Protein AF-A0A3P5XE99-F1 (afdb_monomer)

pLDDT: mean 80.61, std 11.98, range [47.31, 96.56]

Nearest PDB structures (foldseek):
  9b8p-assembly1_H  TM=4.536E-01  e=1.527E-01  Rattus norvegicus
  3vr6-assembly1_G  TM=4.699E-01  e=1.019E+00  Enterococcus hirae
  6ewy-assembly1_A  TM=4.267E-01  e=2.279E+00  Mycobacterium tuberculosis H37Rv
  8i7o-assembly1_C7  TM=3.895E-01  e=1.810E+00  Mus musculus
  8wjo-assembly1_A  TM=4.768E-01  e=5.400E+00  Saccharomyces cerevisiae S288C

Foldseek 3Di:
DDDDPVVVVVVVVVVVVVVVVVVVVVVVVVVVVVVVVVVVVVVVVVVVVVVVVVVVVVVVVVVVVVVVVVVVVVVVVVVVVVVVVVVVVVVVCVVVVVLVVLVVVLVVLLVVLVVLLVVLVVVLVVLVVVLVVVVVVVVVVVVCCCVVCVVVLVVQQWDWDADPPPRDTDTDGHPRNCVVVVVVVVVVVVSVVVSVVSVLSSVLSNLSSVLSVVLSVLSVVVSVCVVVVNDDPVNVVVSVCVSPPDDDRCSVVPPDPPPVCVVVVVVVVVVVPDDD

Secondary structure (DSSP, 8-state):
----HHHHHHHHHHHHHHHHHHHHHHHHHHHHHHHHHHHHHHHHHHHHHHHHHHHHHHHHHHHHHHHHHHHHHHHHHHHHHHHHHHHHHHHHHHHHHHHHHHHHHHHHHHHHHHHHHHHHHHHHHHHHHHHHHHHHHHHHHHHHHHHHHHHHHHHHHEEEEE-TTT--EEEEEPTHHHHHHHHHHHHHHHHHHHHHHHHHHHHHHHHHHHHHHHHHHHHHHHHHHHHTT---HHHHHHHHHHHTSPP--GGGT-S-HHHHHHHHHHHHHHHS----

Radius of gyration: 66.85 Å; Cα contacts (8 Å, |Δi|>4): 100; chains: 1; bounding box: 166×36×201 Å

Mean predicted aligned error: 17.79 Å

InterPro domains:
  IPR046159 Domain of unknown function DUF6161 [PF19658] (78-255)

Sequence (276 aa):
MVLSRRQMLKALQLRSVVQKVEVEAEKLGALVEELQTRGSQLAEDVTKFDAHMDRTDSRINARVAAFKRTSARLIDDEQTAFVDMRQAWEARWAETHNTFTHHLQYRAPALLWNTKGQEHRKASRRAFIAFLAVLVLTVVAAALVVFCFGDFVAESFSTIRCDPDTGICETAFSFKGPVTVGGLLLVASMLIWAMRFFSKIYLSERHLALGCEERKAFTEAYLALVMDNSVSREQEAIVLATLFRPSQDGVIRDEDPSMDISAAAILAKAMAGPRS

Structure (mmCIF, N/CA/C/O backbone):
data_AF-A0A3P5XE99-F1
#
_entry.id   AF-A0A3P5XE99-F1
#
loop_
_atom_site.group_PDB
_atom_site.id
_atom_site.type_symbol
_atom_site.label_atom_id
_atom_site.label_alt_id
_atom_site.label_comp_id
_atom_site.label_asym_id
_atom_site.label_entity_id
_atom_site.label_seq_id
_atom_site.pdbx_PDB_ins_code
_atom_site.Cartn_x
_atom_site.Cartn_y
_atom_site.Cartn_z
_atom_site.occupancy
_atom_site.B_iso_or_equiv
_atom_site.auth_seq_id
_atom_site.auth_comp_id
_atom_site.auth_asym_id
_atom_site.auth_atom_id
_atom_site.pdbx_PDB_model_num
ATOM 1 N N . MET A 1 1 ? -99.824 -3.820 124.436 1.00 47.56 1 MET A N 1
ATOM 2 C CA . MET A 1 1 ? -98.577 -3.080 124.133 1.00 47.56 1 MET A CA 1
ATOM 3 C C . MET A 1 1 ? -98.878 -2.058 123.047 1.00 47.56 1 MET A C 1
ATOM 5 O O . MET A 1 1 ? -99.000 -2.431 121.890 1.00 47.56 1 MET A O 1
ATOM 9 N N . VAL A 1 2 ? -99.110 -0.797 123.424 1.00 47.66 2 VAL A N 1
ATOM 10 C CA . VAL A 1 2 ? -99.489 0.285 122.498 1.00 47.66 2 VAL A CA 1
ATOM 11 C C . VAL A 1 2 ? -98.244 1.129 122.225 1.00 47.66 2 VAL A C 1
ATOM 13 O O . VAL A 1 2 ? -97.766 1.833 123.110 1.00 47.66 2 VAL A O 1
ATOM 16 N N . LEU A 1 3 ? -97.680 1.018 121.022 1.00 51.53 3 LEU A N 1
ATOM 17 C CA . LEU A 1 3 ? -96.555 1.846 120.578 1.00 51.53 3 LEU A CA 1
ATOM 18 C C . LEU A 1 3 ? -97.047 3.271 120.256 1.00 51.53 3 LEU A C 1
ATOM 20 O O . LEU A 1 3 ? -98.032 3.463 119.547 1.00 51.53 3 LEU A O 1
ATOM 24 N N . SER A 1 4 ? -96.361 4.282 120.798 1.00 64.94 4 SER A N 1
ATOM 25 C CA . SER A 1 4 ? -96.698 5.709 120.669 1.00 64.94 4 SER A CA 1
ATOM 26 C C . SER A 1 4 ? -96.528 6.231 119.232 1.00 64.94 4 SER A C 1
ATOM 28 O O . SER A 1 4 ? -95.506 5.995 118.589 1.00 64.94 4 SER A O 1
ATOM 30 N N . ARG A 1 5 ? -97.495 7.027 118.749 1.00 63.22 5 ARG A N 1
ATOM 31 C CA . ARG A 1 5 ? -97.570 7.627 117.394 1.00 63.22 5 ARG A CA 1
ATOM 32 C C . ARG A 1 5 ? -96.291 8.371 116.958 1.00 63.22 5 ARG A C 1
ATOM 34 O O . ARG A 1 5 ? -95.966 8.404 115.774 1.00 63.22 5 ARG A O 1
ATOM 41 N N . ARG A 1 6 ? -95.524 8.924 117.912 1.00 65.12 6 ARG A N 1
ATOM 42 C CA . ARG A 1 6 ? -94.215 9.568 117.661 1.00 65.12 6 ARG A CA 1
ATOM 43 C C . ARG A 1 6 ? -93.116 8.575 117.269 1.00 65.12 6 ARG A C 1
ATOM 45 O O . ARG A 1 6 ? -92.240 8.931 116.485 1.00 65.12 6 ARG A O 1
ATOM 52 N N . GLN A 1 7 ? -93.155 7.350 117.789 1.00 69.25 7 GLN A N 1
ATOM 53 C CA . GLN A 1 7 ? -92.199 6.307 117.413 1.00 69.25 7 GLN A CA 1
ATOM 54 C C . GLN A 1 7 ? -92.488 5.754 116.015 1.00 69.25 7 GLN A C 1
ATOM 56 O O . GLN A 1 7 ? -91.552 5.498 115.265 1.00 69.25 7 GLN A O 1
ATOM 61 N N . MET A 1 8 ? -93.764 5.691 115.617 1.00 66.31 8 MET A N 1
ATOM 62 C CA . MET A 1 8 ? -94.162 5.314 114.256 1.00 66.31 8 MET A CA 1
ATOM 63 C C . MET A 1 8 ? -93.658 6.311 113.199 1.00 66.31 8 MET A C 1
ATOM 65 O O . MET A 1 8 ? -93.096 5.891 112.194 1.00 66.31 8 MET A O 1
ATOM 69 N N . LEU A 1 9 ? -93.790 7.624 113.436 1.00 71.75 9 LEU A N 1
ATOM 70 C CA . LEU A 1 9 ? -93.312 8.661 112.504 1.00 71.75 9 LEU A CA 1
ATOM 71 C C . LEU A 1 9 ? -91.783 8.678 112.358 1.00 71.75 9 LEU A C 1
ATOM 73 O O . LEU A 1 9 ? -91.280 8.804 111.242 1.00 71.75 9 LEU A O 1
ATOM 77 N N . LYS A 1 10 ? -91.038 8.500 113.460 1.00 75.06 10 LYS A N 1
ATOM 78 C CA . LYS A 1 10 ? -89.574 8.360 113.406 1.00 75.06 10 LYS A CA 1
ATOM 79 C C . LYS A 1 10 ? -89.155 7.109 112.638 1.00 75.06 10 LYS A C 1
ATOM 81 O O . LYS A 1 10 ? -88.256 7.204 111.814 1.00 75.06 10 LYS A O 1
ATOM 86 N N . ALA A 1 11 ? -89.825 5.977 112.858 1.00 73.94 11 ALA A N 1
ATOM 87 C CA . ALA A 1 11 ? -89.566 4.751 112.107 1.00 73.94 11 ALA A CA 1
ATOM 88 C C . ALA A 1 11 ? -89.829 4.933 110.601 1.00 73.94 11 ALA A C 1
ATOM 90 O O . ALA A 1 11 ? -89.058 4.443 109.782 1.00 73.94 11 ALA A O 1
ATOM 91 N N . LEU A 1 12 ? -90.868 5.690 110.231 1.00 75.62 12 LEU A N 1
ATOM 92 C CA . LEU A 1 12 ? -91.216 5.977 108.835 1.00 75.62 12 LEU A CA 1
ATOM 93 C C . LEU A 1 12 ? -90.188 6.891 108.146 1.00 75.62 12 LEU A C 1
ATOM 95 O O . LEU A 1 12 ? -89.777 6.604 107.023 1.00 75.62 12 LEU A O 1
ATOM 99 N N . GLN A 1 13 ? -89.715 7.944 108.825 1.00 78.50 13 GLN A N 1
ATOM 100 C CA . GLN A 1 13 ? -88.645 8.797 108.293 1.00 78.50 13 GLN A CA 1
ATOM 101 C C . GLN A 1 13 ? -87.312 8.059 108.188 1.00 78.50 13 GLN A C 1
ATOM 103 O O . GLN A 1 13 ? -86.654 8.168 107.154 1.00 78.50 13 GLN A O 1
ATOM 108 N N . LEU A 1 14 ? -86.947 7.263 109.200 1.00 79.81 14 LEU A N 1
ATOM 109 C CA . LEU A 1 14 ? -85.741 6.435 109.148 1.00 79.81 14 LEU A CA 1
ATOM 110 C C . LEU A 1 14 ? -85.789 5.499 107.938 1.00 79.81 14 LEU A C 1
ATOM 112 O O . LEU A 1 14 ? -84.820 5.411 107.196 1.00 79.81 14 LEU A O 1
ATOM 116 N N . ARG A 1 15 ? -86.946 4.873 107.687 1.00 80.06 15 ARG A N 1
ATOM 117 C CA . ARG A 1 15 ? -87.151 3.986 106.538 1.00 80.06 15 ARG A CA 1
ATOM 118 C C . ARG A 1 15 ? -86.996 4.716 105.204 1.00 80.06 15 ARG A C 1
ATOM 120 O O . ARG A 1 15 ? -86.342 4.187 104.320 1.00 80.06 15 ARG A O 1
ATOM 127 N N . SER A 1 16 ? -87.520 5.939 105.073 1.00 81.06 16 SER A N 1
ATOM 128 C CA . SER A 1 16 ? -87.344 6.736 103.845 1.00 81.06 16 SER A CA 1
ATOM 129 C C . SER A 1 16 ? -85.896 7.164 103.603 1.00 81.06 16 SER A C 1
ATOM 131 O O . SER A 1 16 ? -85.454 7.199 102.459 1.00 81.06 16 SER A O 1
ATOM 133 N N . VAL A 1 17 ? -85.148 7.469 104.670 1.00 81.44 17 VAL A N 1
ATOM 134 C CA . VAL A 1 17 ? -83.733 7.841 104.570 1.00 81.44 17 VAL A CA 1
ATOM 135 C C . VAL A 1 17 ? -82.906 6.616 104.198 1.00 81.44 17 VAL A C 1
ATOM 137 O O . VAL A 1 17 ? -82.115 6.697 103.269 1.00 81.44 17 VAL A O 1
ATOM 140 N N . VAL A 1 18 ? -83.147 5.473 104.847 1.00 83.56 18 VAL A N 1
ATOM 141 C CA . VAL A 1 18 ? -82.505 4.192 104.510 1.00 83.56 18 VAL A CA 1
ATOM 142 C C . VAL A 1 18 ? -82.767 3.820 103.053 1.00 83.56 18 VAL A C 1
ATOM 144 O O . VAL A 1 18 ? -81.826 3.543 102.325 1.00 83.56 18 VAL A O 1
ATOM 147 N N . GLN A 1 19 ? -84.013 3.926 102.592 1.00 85.62 19 GLN A N 1
ATOM 148 C CA . GLN A 1 19 ? -84.376 3.599 101.215 1.00 85.62 19 GLN A CA 1
ATOM 149 C C . GLN A 1 19 ? -83.711 4.540 100.194 1.00 85.62 19 GLN A C 1
ATOM 151 O O . GLN A 1 19 ? -83.325 4.120 99.109 1.00 85.62 19 GLN A O 1
ATOM 156 N N . LYS A 1 20 ? -83.537 5.822 100.536 1.00 85.00 20 LYS A N 1
ATOM 157 C CA . LYS A 1 20 ? -82.838 6.788 99.677 1.00 85.00 20 LYS A CA 1
ATOM 158 C C . LYS A 1 20 ? -81.333 6.510 99.611 1.00 85.00 20 LYS A C 1
ATOM 160 O O . LYS A 1 20 ? -80.748 6.627 98.539 1.00 85.00 20 LYS A O 1
ATOM 165 N N . VAL A 1 21 ? -80.740 6.107 100.736 1.00 84.00 21 VAL A N 1
ATOM 166 C CA . VAL A 1 21 ? -79.338 5.674 100.824 1.00 84.00 21 VAL A CA 1
ATOM 167 C C . VAL A 1 21 ? -79.116 4.378 100.043 1.00 84.00 21 VAL A C 1
ATOM 169 O O . VAL A 1 21 ? -78.130 4.285 99.323 1.00 84.00 21 VAL A O 1
ATOM 172 N N . GLU A 1 22 ? -80.037 3.414 100.114 1.00 84.69 22 GLU A N 1
ATOM 173 C CA . GLU A 1 22 ? -79.983 2.181 99.313 1.00 84.69 22 GLU A CA 1
ATOM 174 C C . GLU A 1 22 ? -80.015 2.484 97.808 1.00 84.69 22 GLU A C 1
ATOM 176 O O . GLU A 1 22 ? -79.174 1.982 97.069 1.00 84.69 22 GLU A O 1
ATOM 181 N N . VAL A 1 23 ? -80.908 3.374 97.358 1.00 87.81 23 VAL A N 1
ATOM 182 C CA . VAL A 1 23 ? -81.003 3.763 95.938 1.00 87.81 23 VAL A CA 1
ATOM 183 C C . VAL A 1 23 ? -79.760 4.521 95.456 1.00 87.81 23 VAL A C 1
ATOM 185 O O . VAL A 1 23 ? -79.320 4.331 94.322 1.00 87.81 23 VAL A O 1
ATOM 188 N N . GLU A 1 24 ? -79.184 5.406 96.273 1.00 86.88 24 GLU A N 1
ATOM 189 C CA . GLU A 1 24 ? -77.934 6.089 95.914 1.00 86.88 24 GLU A CA 1
ATOM 190 C C . GLU A 1 24 ? -76.738 5.134 95.903 1.00 86.88 24 GLU A C 1
ATOM 192 O O . GLU A 1 24 ? -75.909 5.229 94.998 1.00 86.88 24 GLU A O 1
ATOM 197 N N . ALA A 1 25 ? -76.674 4.184 96.840 1.00 84.94 25 ALA A N 1
ATOM 198 C CA . ALA A 1 25 ? -75.651 3.144 96.856 1.00 84.94 25 ALA A CA 1
ATOM 199 C C . ALA A 1 25 ? -75.741 2.233 95.620 1.00 84.94 25 ALA A C 1
ATOM 201 O O . ALA A 1 25 ? -74.713 1.914 95.027 1.00 84.94 25 ALA A O 1
ATOM 202 N N . GLU A 1 26 ? -76.951 1.879 95.180 1.00 90.06 26 GLU A N 1
ATOM 203 C CA . GLU A 1 26 ? -77.183 1.087 93.966 1.00 90.06 26 GLU A CA 1
ATOM 204 C C . GLU A 1 26 ? -76.762 1.849 92.698 1.00 90.06 26 GLU A C 1
ATOM 206 O O . GLU A 1 26 ? -76.074 1.300 91.838 1.00 90.06 26 GLU A O 1
ATOM 211 N N . LYS A 1 27 ? -77.073 3.152 92.611 1.00 90.50 27 LYS A N 1
ATOM 212 C CA . LYS A 1 27 ? -76.601 4.017 91.513 1.00 90.50 27 LYS A CA 1
ATOM 213 C C . LYS A 1 27 ? -75.084 4.155 91.488 1.00 90.50 27 LYS A C 1
ATOM 215 O O . LYS A 1 27 ? -74.498 4.107 90.412 1.00 90.50 27 LYS A O 1
ATOM 220 N N . LEU A 1 28 ? -74.453 4.338 92.648 1.00 88.31 28 LEU A N 1
ATOM 221 C CA . LEU A 1 28 ? -72.994 4.389 92.763 1.00 88.31 28 LEU A CA 1
ATOM 222 C C . LEU A 1 28 ? -72.361 3.057 92.351 1.00 88.31 28 LEU A C 1
ATOM 224 O O . LEU A 1 28 ? -71.374 3.074 91.624 1.00 88.31 28 LEU A O 1
ATOM 228 N N . GLY A 1 29 ? -72.951 1.926 92.747 1.00 89.56 29 GLY A N 1
ATOM 229 C CA . GLY A 1 29 ? -72.522 0.594 92.317 1.00 89.56 29 GLY A CA 1
ATOM 230 C C . GLY A 1 29 ? -72.577 0.426 90.797 1.00 89.56 29 GLY A C 1
ATOM 231 O O . GLY A 1 29 ? -71.571 0.066 90.190 1.00 89.56 29 GLY A O 1
ATOM 232 N N . ALA A 1 30 ? -73.702 0.787 90.173 1.00 90.75 30 ALA A N 1
ATOM 233 C CA . ALA A 1 30 ? -73.865 0.727 88.719 1.00 90.75 30 ALA A CA 1
ATOM 234 C C . ALA A 1 30 ? -72.876 1.643 87.970 1.00 90.75 30 ALA A C 1
ATOM 236 O O . ALA A 1 30 ? -72.340 1.268 86.931 1.00 90.75 30 ALA A O 1
ATOM 237 N N . LEU A 1 31 ? -72.595 2.835 88.509 1.00 92.94 31 LEU A N 1
ATOM 238 C CA . LEU A 1 31 ? -71.656 3.790 87.911 1.00 92.94 31 LEU A CA 1
ATOM 239 C C . LEU A 1 31 ? -70.201 3.307 88.042 1.00 92.94 31 LEU A C 1
ATOM 241 O O . LEU A 1 31 ? -69.413 3.461 87.111 1.00 92.94 31 LEU A O 1
ATOM 245 N N . VAL A 1 32 ? -69.844 2.675 89.164 1.00 93.19 32 VAL A N 1
ATOM 246 C CA . VAL A 1 32 ? -68.537 2.018 89.340 1.00 93.19 32 VAL A CA 1
ATOM 247 C C . VAL A 1 32 ? -68.375 0.863 88.351 1.00 93.19 32 VAL A C 1
ATOM 249 O O . VAL A 1 32 ? -67.322 0.749 87.726 1.00 93.19 32 VAL A O 1
ATOM 252 N N . GLU A 1 33 ? -69.414 0.052 88.150 1.00 93.38 33 GLU A N 1
ATOM 253 C CA . GLU A 1 33 ? -69.401 -1.050 87.183 1.00 93.38 33 GLU A CA 1
ATOM 254 C C . GLU A 1 33 ? -69.288 -0.543 85.729 1.00 93.38 33 GLU A C 1
ATOM 256 O O . GLU A 1 33 ? -68.500 -1.076 84.941 1.00 93.38 33 GLU A O 1
ATOM 261 N N . GLU A 1 34 ? -69.972 0.554 85.379 1.00 93.81 34 GLU A N 1
ATOM 262 C CA . GLU A 1 34 ? -69.825 1.219 84.074 1.00 93.81 34 GLU A CA 1
ATOM 263 C C . GLU A 1 34 ? -68.409 1.787 83.868 1.00 93.81 34 GLU A C 1
ATOM 265 O O . GLU A 1 34 ? -67.813 1.634 82.800 1.00 93.81 34 GLU A O 1
ATOM 270 N N . LEU A 1 35 ? -67.827 2.427 84.885 1.00 92.88 35 LEU A N 1
ATOM 271 C CA . LEU A 1 35 ? -66.461 2.949 84.798 1.00 92.88 35 LEU A CA 1
ATOM 272 C C . LEU A 1 35 ? -65.430 1.825 84.673 1.00 92.88 35 LEU A C 1
ATOM 274 O O . LEU A 1 35 ? -64.474 1.957 83.908 1.00 92.88 35 LEU A O 1
ATOM 278 N N . GLN A 1 36 ? -65.628 0.713 85.379 1.00 94.81 36 GLN A N 1
ATOM 279 C CA . GLN A 1 36 ? -64.732 -0.435 85.317 1.00 94.81 36 GLN A CA 1
ATOM 280 C C . GLN A 1 36 ? -64.804 -1.134 83.954 1.00 94.81 36 GLN A C 1
ATOM 282 O O . GLN A 1 36 ? -63.768 -1.458 83.369 1.00 94.81 36 GLN A O 1
ATOM 287 N N . THR A 1 37 ? -66.007 -1.291 83.397 1.00 95.06 37 THR A N 1
ATOM 288 C CA . THR A 1 37 ? -66.198 -1.840 82.046 1.00 95.06 37 THR A CA 1
ATOM 289 C C . THR A 1 37 ? -65.615 -0.921 80.973 1.00 95.06 37 THR A C 1
ATOM 291 O O . THR A 1 37 ? -64.806 -1.388 80.168 1.00 95.06 37 THR A O 1
ATOM 294 N N . ARG A 1 38 ? -65.893 0.391 81.001 1.00 94.25 38 ARG A N 1
ATOM 295 C CA . ARG A 1 38 ? -65.254 1.360 80.086 1.00 94.25 38 ARG A CA 1
ATOM 296 C C . ARG A 1 38 ? -63.732 1.383 80.223 1.00 94.25 38 ARG A C 1
ATOM 298 O O . ARG A 1 38 ? -63.037 1.469 79.215 1.00 94.25 38 ARG A O 1
ATOM 305 N N . GLY A 1 39 ? -63.210 1.277 81.445 1.00 93.44 39 GLY A N 1
ATOM 306 C CA . GLY A 1 39 ? -61.774 1.182 81.708 1.00 93.44 39 GLY A CA 1
ATOM 307 C C . GLY A 1 39 ? -61.142 -0.048 81.052 1.00 93.44 39 GLY A C 1
ATOM 308 O O . GLY A 1 39 ? -60.109 0.071 80.396 1.00 93.44 39 GLY A O 1
ATOM 309 N N . SER A 1 40 ? -61.790 -1.213 81.163 1.00 92.19 40 SER A N 1
ATOM 310 C CA . SER A 1 40 ? -61.324 -2.444 80.508 1.00 92.19 40 SER A CA 1
ATOM 311 C C . SER A 1 40 ? -61.388 -2.378 78.977 1.00 92.19 40 SER A C 1
ATOM 313 O O . SER A 1 40 ? -60.433 -2.784 78.321 1.00 92.19 40 SER A O 1
ATOM 315 N N . GLN A 1 41 ? -62.452 -1.801 78.407 1.00 94.19 41 GLN A N 1
ATOM 316 C CA . GLN A 1 41 ? -62.591 -1.616 76.957 1.00 94.19 41 GLN A CA 1
ATOM 317 C C . GLN A 1 41 ? -61.532 -0.663 76.406 1.00 94.19 41 GLN A C 1
ATOM 319 O O . GLN A 1 41 ? -60.892 -0.968 75.406 1.00 94.19 41 GLN A O 1
ATOM 324 N N . LEU A 1 42 ? -61.293 0.460 77.089 1.00 94.12 42 LEU A N 1
ATOM 325 C CA . LEU A 1 42 ? -60.270 1.417 76.682 1.00 94.12 42 LEU A CA 1
ATOM 326 C C . LEU A 1 42 ? -58.868 0.799 76.746 1.00 94.12 42 LEU A C 1
ATOM 328 O O . LEU A 1 42 ? -58.058 1.030 75.854 1.00 94.12 42 LEU A O 1
ATOM 332 N N . ALA A 1 43 ? -58.586 -0.014 77.769 1.00 93.75 43 ALA A N 1
ATOM 333 C CA . ALA A 1 43 ? -57.332 -0.755 77.850 1.00 93.75 43 ALA A CA 1
ATOM 334 C C . ALA A 1 43 ? -57.180 -1.741 76.676 1.00 93.75 43 ALA A C 1
ATOM 336 O O . ALA A 1 43 ? -56.121 -1.792 76.050 1.00 93.75 43 ALA A O 1
ATOM 337 N N . GLU A 1 44 ? -58.239 -2.477 76.326 1.00 95.56 44 GLU A N 1
ATOM 338 C CA . GLU A 1 44 ? -58.235 -3.388 75.178 1.00 95.56 44 GLU A CA 1
ATOM 339 C C . GLU A 1 44 ? -58.025 -2.636 73.851 1.00 95.56 44 GLU A C 1
ATOM 341 O O . GLU A 1 44 ? -57.175 -3.026 73.047 1.00 95.56 44 GLU A O 1
ATOM 346 N N . ASP A 1 45 ? -58.724 -1.523 73.636 1.00 94.31 45 ASP A N 1
ATOM 347 C CA . ASP A 1 45 ? -58.602 -0.706 72.427 1.00 94.31 45 ASP A CA 1
ATOM 348 C C . ASP A 1 45 ? -57.205 -0.097 72.278 1.00 94.31 45 ASP A C 1
ATOM 350 O O . ASP A 1 45 ? -56.650 -0.111 71.177 1.00 94.31 45 ASP A O 1
ATOM 354 N N . VAL A 1 46 ? -56.593 0.360 73.377 1.00 95.25 46 VAL A N 1
ATOM 355 C CA . VAL A 1 46 ? -55.203 0.841 73.374 1.00 95.25 46 VAL A CA 1
ATOM 356 C C . VAL A 1 46 ? -5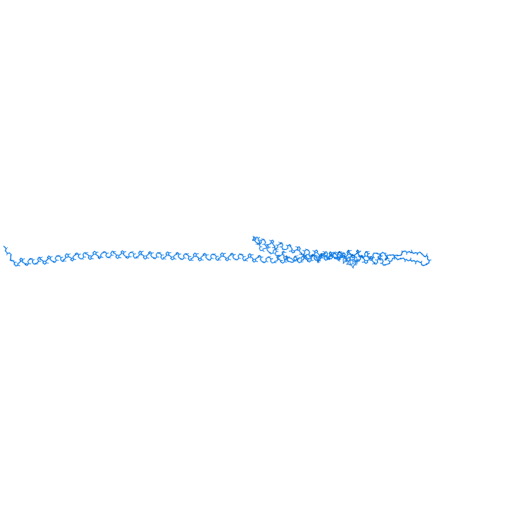4.250 -0.277 72.956 1.00 95.25 46 VAL A C 1
ATOM 358 O O . VAL A 1 46 ? -53.426 -0.058 72.072 1.00 95.25 46 VAL A O 1
ATOM 361 N N . THR A 1 47 ? -54.389 -1.495 73.495 1.00 95.06 47 THR A N 1
ATOM 362 C CA . THR A 1 47 ? -53.522 -2.622 73.090 1.00 95.06 47 THR A CA 1
ATOM 363 C C . THR A 1 47 ? -53.727 -3.037 71.632 1.00 95.06 47 THR A C 1
ATOM 365 O O . THR A 1 47 ? -52.766 -3.361 70.931 1.00 95.06 47 THR A O 1
ATOM 368 N N . LYS A 1 48 ? -54.970 -2.996 71.130 1.00 95.12 48 LYS A N 1
ATOM 369 C CA . LYS A 1 48 ? -55.274 -3.275 69.719 1.00 95.12 48 LYS A CA 1
ATOM 370 C C . LYS A 1 48 ? -54.682 -2.217 68.797 1.00 95.12 48 LYS A C 1
ATOM 372 O O . LYS A 1 48 ? -54.165 -2.577 67.736 1.00 95.12 48 LYS A O 1
ATOM 377 N N . PHE A 1 49 ? -54.774 -0.946 69.185 1.00 94.62 49 PHE A N 1
ATOM 378 C CA . PHE A 1 49 ? -54.209 0.176 68.446 1.00 94.62 49 PHE A CA 1
ATOM 379 C C . PHE A 1 49 ? -52.682 0.096 68.403 1.00 94.62 49 PHE A C 1
ATOM 381 O O . PHE A 1 49 ? -52.114 0.181 67.319 1.00 94.62 49 PHE A O 1
ATOM 388 N N . ASP A 1 50 ? -52.032 -0.176 69.534 1.00 95.31 50 ASP A N 1
ATOM 389 C CA . ASP A 1 50 ? -50.575 -0.329 69.627 1.00 95.31 50 ASP A CA 1
ATOM 390 C C . ASP A 1 50 ? -50.081 -1.483 68.738 1.00 95.31 50 ASP A C 1
ATOM 392 O O . ASP A 1 50 ? -49.263 -1.301 67.836 1.00 95.31 50 ASP A O 1
ATOM 396 N N . ALA A 1 51 ? -50.733 -2.648 68.835 1.00 94.38 51 ALA A N 1
ATOM 397 C CA . ALA A 1 51 ? -50.450 -3.776 67.952 1.00 94.38 51 ALA A CA 1
ATOM 398 C C . ALA A 1 51 ? -50.727 -3.462 66.467 1.00 94.38 51 ALA A C 1
ATOM 400 O O . ALA A 1 51 ? -50.120 -4.057 65.573 1.00 94.38 51 ALA A O 1
ATOM 401 N N . HIS A 1 52 ? -51.682 -2.578 66.157 1.00 94.94 52 HIS A N 1
ATOM 402 C CA . HIS A 1 52 ? -51.921 -2.120 64.788 1.00 94.94 52 HIS A CA 1
ATOM 403 C C . HIS A 1 52 ? -50.803 -1.192 64.307 1.00 94.94 52 HIS A C 1
ATOM 405 O O . HIS A 1 52 ? -50.330 -1.374 63.185 1.00 94.94 52 HIS A O 1
ATOM 411 N N . MET A 1 53 ? -50.352 -0.258 65.142 1.00 93.69 53 MET A N 1
ATOM 412 C CA . MET A 1 53 ? -49.241 0.641 64.835 1.00 93.69 53 MET A CA 1
ATOM 413 C C . MET A 1 53 ? -47.956 -0.148 64.567 1.00 93.69 53 MET A C 1
ATOM 415 O O . MET A 1 53 ? -47.386 0.009 63.489 1.00 93.69 53 MET A O 1
ATOM 419 N N . ASP A 1 54 ? -47.601 -1.113 65.417 1.00 95.06 54 ASP A N 1
ATOM 420 C CA . ASP A 1 54 ? -46.436 -1.993 65.215 1.00 95.06 54 ASP A CA 1
ATOM 421 C C . ASP A 1 54 ? -46.509 -2.794 63.905 1.00 95.06 54 ASP A C 1
ATOM 423 O O . ASP A 1 54 ? -45.537 -2.922 63.145 1.00 95.06 54 ASP A O 1
ATOM 427 N N . ARG A 1 55 ? -47.695 -3.329 63.584 1.00 94.44 55 ARG A N 1
ATOM 428 C CA . ARG A 1 55 ? -47.937 -4.008 62.299 1.00 94.44 55 ARG A CA 1
ATOM 429 C C . ARG A 1 55 ? -47.796 -3.058 61.112 1.00 94.44 55 ARG A C 1
ATOM 431 O O . ARG A 1 55 ? -47.411 -3.488 60.026 1.00 94.44 55 ARG A O 1
ATOM 438 N N . THR A 1 56 ? -48.128 -1.786 61.281 1.00 93.38 56 THR A N 1
ATOM 439 C CA . THR A 1 56 ? -48.056 -0.795 60.204 1.00 93.38 56 THR A CA 1
ATOM 440 C C . THR A 1 56 ? -46.615 -0.354 59.980 1.00 93.38 56 THR A C 1
ATOM 442 O O . THR A 1 56 ? -46.149 -0.384 58.840 1.00 93.38 56 THR A O 1
ATOM 445 N N . ASP A 1 57 ? -45.875 -0.082 61.054 1.00 94.69 57 ASP A N 1
ATOM 446 C CA . ASP A 1 57 ? -44.455 0.273 61.013 1.00 94.69 57 ASP A CA 1
ATOM 447 C C . ASP A 1 57 ? -43.600 -0.851 60.428 1.00 94.69 57 ASP A C 1
ATOM 449 O O . ASP A 1 57 ? -42.787 -0.623 59.529 1.00 94.69 57 ASP A O 1
ATOM 453 N N . SER A 1 58 ? -43.830 -2.098 60.845 1.00 93.75 58 SER A N 1
ATOM 454 C CA . SER A 1 58 ? -43.138 -3.255 60.264 1.00 93.75 58 SER A CA 1
ATOM 455 C C . SER A 1 58 ? -43.428 -3.419 58.765 1.00 93.75 58 SER A C 1
ATOM 457 O O . SER A 1 58 ? -42.507 -3.691 57.989 1.00 93.75 58 SER A O 1
ATOM 459 N N . ARG A 1 59 ? -44.668 -3.179 58.310 1.00 95.75 59 ARG A N 1
ATOM 460 C CA . ARG A 1 59 ? -45.023 -3.194 56.875 1.00 95.75 59 ARG A CA 1
ATOM 461 C C . ARG A 1 59 ? -44.375 -2.053 56.095 1.00 95.75 59 ARG A C 1
ATOM 463 O O . ARG A 1 59 ? -43.926 -2.282 54.969 1.00 95.75 59 ARG A O 1
ATOM 470 N N . ILE A 1 60 ? -44.331 -0.846 56.659 1.00 95.06 60 ILE A N 1
ATOM 471 C CA . ILE A 1 60 ? -43.673 0.315 56.045 1.00 95.06 60 ILE A CA 1
ATOM 472 C C . ILE A 1 60 ? -42.176 0.038 55.913 1.00 95.06 60 ILE A C 1
ATOM 474 O O . ILE A 1 60 ? -41.639 0.122 54.809 1.00 95.06 60 ILE A O 1
ATOM 478 N N . ASN A 1 61 ? -41.524 -0.399 56.990 1.00 95.69 61 ASN A N 1
ATOM 479 C CA . ASN A 1 61 ? -40.101 -0.729 56.993 1.00 95.69 61 ASN A CA 1
ATOM 480 C C . ASN A 1 61 ? -39.770 -1.858 56.011 1.00 95.69 61 ASN A C 1
ATOM 482 O O . ASN A 1 61 ? -38.799 -1.753 55.258 1.00 95.69 61 ASN A O 1
ATOM 486 N N . ALA A 1 62 ? -40.606 -2.898 55.931 1.00 95.19 62 ALA A N 1
ATOM 487 C CA . ALA A 1 62 ? -40.442 -3.971 54.954 1.00 95.19 62 ALA A CA 1
ATOM 488 C C . ALA A 1 62 ? -40.552 -3.463 53.504 1.00 95.19 62 ALA A C 1
ATOM 490 O O . ALA A 1 62 ? -39.741 -3.844 52.658 1.00 95.19 62 ALA A O 1
ATOM 491 N N . ARG A 1 63 ? -41.509 -2.571 53.208 1.00 95.75 63 ARG A N 1
ATOM 492 C CA . ARG A 1 63 ? -41.664 -1.959 51.876 1.00 95.75 63 ARG A CA 1
ATOM 493 C C . ARG A 1 63 ? -40.512 -1.027 51.523 1.00 95.75 63 ARG A C 1
ATOM 495 O O . ARG A 1 63 ? -40.015 -1.099 50.404 1.00 95.75 63 ARG A O 1
ATOM 502 N N . VAL A 1 64 ? -40.056 -0.199 52.462 1.00 95.88 64 VAL A N 1
ATOM 503 C CA . VAL A 1 64 ? -38.891 0.679 52.271 1.00 95.88 64 VAL A CA 1
ATOM 504 C C . VAL A 1 64 ? -37.634 -0.155 52.024 1.00 95.88 64 VAL A C 1
ATOM 506 O O . VAL A 1 64 ? -36.868 0.150 51.112 1.00 95.88 64 VAL A O 1
ATOM 509 N N . ALA A 1 65 ? -37.433 -1.240 52.776 1.00 95.81 65 ALA A N 1
ATOM 510 C CA . ALA A 1 65 ? -36.315 -2.154 52.561 1.00 95.81 65 ALA A CA 1
ATOM 511 C C . ALA A 1 65 ? -36.402 -2.864 51.201 1.00 95.81 65 ALA A C 1
ATOM 513 O O . ALA A 1 65 ? -35.394 -2.971 50.505 1.00 95.81 65 ALA A O 1
ATOM 514 N N . ALA A 1 66 ? -37.592 -3.318 50.796 1.00 95.81 66 ALA A N 1
ATOM 515 C CA . ALA A 1 66 ? -37.808 -3.922 49.484 1.00 95.81 66 ALA A CA 1
ATOM 516 C C . ALA A 1 66 ? -37.527 -2.924 48.351 1.00 95.81 66 ALA A C 1
ATOM 518 O O . ALA A 1 66 ? -36.775 -3.246 47.438 1.00 95.81 66 ALA A O 1
ATOM 519 N N . PHE A 1 67 ? -38.050 -1.699 48.452 1.00 95.69 67 PHE A N 1
ATOM 520 C CA . PHE A 1 67 ? -37.808 -0.637 47.478 1.00 95.69 67 PHE A CA 1
ATOM 521 C C . PHE A 1 67 ? -36.318 -0.302 47.365 1.00 95.69 67 PHE A C 1
ATOM 523 O O . PHE A 1 67 ? -35.791 -0.313 46.259 1.00 95.69 67 PHE A O 1
ATOM 530 N N . LYS A 1 68 ? -35.620 -0.109 48.495 1.00 95.81 68 LYS A N 1
ATOM 531 C CA . LYS A 1 68 ? -34.167 0.138 48.520 1.00 95.81 68 LYS A CA 1
ATOM 532 C C . LYS A 1 68 ? -33.372 -0.985 47.856 1.00 95.81 68 LYS A C 1
ATOM 534 O O . LYS A 1 68 ? -32.412 -0.713 47.144 1.00 95.81 68 LYS A O 1
ATOM 539 N N . ARG A 1 69 ? -33.756 -2.248 48.077 1.00 95.56 69 ARG A N 1
ATOM 540 C CA . ARG A 1 69 ? -33.112 -3.400 47.426 1.00 95.56 69 ARG A CA 1
ATOM 541 C C . ARG A 1 69 ? -33.351 -3.390 45.921 1.00 95.56 69 ARG A C 1
ATOM 543 O O . ARG A 1 69 ? -32.410 -3.614 45.173 1.00 95.56 69 ARG A O 1
ATOM 550 N N . THR A 1 70 ? -34.578 -3.125 45.476 1.00 95.50 70 THR A N 1
ATOM 551 C CA . THR A 1 70 ? -34.900 -3.059 44.044 1.00 95.50 70 THR A CA 1
ATOM 552 C C . THR A 1 70 ? -34.185 -1.897 43.365 1.00 95.50 70 THR A C 1
ATOM 554 O O . THR A 1 70 ? -33.586 -2.099 42.318 1.00 95.50 70 THR A O 1
ATOM 557 N N . SER A 1 71 ? -34.174 -0.707 43.970 1.00 93.38 71 SER A N 1
ATOM 558 C CA . SER A 1 71 ? -33.460 0.446 43.416 1.00 93.38 71 SER A CA 1
ATOM 559 C C . SER A 1 71 ? -31.952 0.211 43.370 1.00 93.38 71 SER A C 1
ATOM 561 O O . SER A 1 71 ? -31.328 0.523 42.367 1.00 93.38 71 SER A O 1
ATOM 563 N N . ALA A 1 72 ? -31.367 -0.379 44.420 1.00 95.19 72 ALA A N 1
ATOM 564 C CA . ALA A 1 72 ? -29.946 -0.723 44.428 1.00 95.19 72 ALA A CA 1
ATOM 565 C C . ALA A 1 72 ? -29.605 -1.746 43.338 1.00 95.19 72 ALA A C 1
ATOM 567 O O . ALA A 1 72 ? -28.608 -1.574 42.652 1.00 95.19 72 ALA A O 1
ATOM 568 N N . ARG A 1 73 ? -30.458 -2.759 43.132 1.00 95.06 73 ARG A N 1
ATOM 569 C CA . ARG A 1 73 ? -30.290 -3.736 42.046 1.00 95.06 73 ARG A CA 1
ATOM 570 C C . ARG A 1 73 ? -30.365 -3.096 40.667 1.00 95.06 73 ARG A C 1
ATOM 572 O O . ARG A 1 73 ? -29.552 -3.436 39.833 1.00 95.06 73 ARG A O 1
ATOM 579 N N . LEU A 1 74 ? -31.311 -2.186 40.431 1.00 95.06 74 LEU A N 1
ATOM 580 C CA . LEU A 1 74 ? -31.431 -1.501 39.139 1.00 95.06 74 LEU A CA 1
ATOM 581 C C . LEU A 1 74 ? -30.213 -0.617 38.845 1.00 95.06 74 LEU A C 1
ATOM 583 O O . LEU A 1 74 ? -29.739 -0.588 37.718 1.00 95.06 74 LEU A O 1
ATOM 587 N N . ILE A 1 75 ? -29.701 0.085 39.860 1.00 94.88 75 ILE A N 1
ATOM 588 C CA . ILE A 1 75 ? -28.496 0.915 39.719 1.00 94.88 75 ILE A CA 1
ATOM 589 C C . ILE A 1 75 ? -27.271 0.041 39.426 1.00 94.88 75 ILE A C 1
ATOM 591 O O . ILE A 1 75 ? -26.470 0.391 38.566 1.00 94.88 75 ILE A O 1
ATOM 595 N N . ASP A 1 76 ? -27.131 -1.080 40.131 1.00 95.56 76 ASP A N 1
ATOM 596 C CA . ASP A 1 76 ? -26.030 -2.029 39.942 1.00 95.56 76 ASP A CA 1
ATOM 597 C C . ASP A 1 76 ? -26.102 -2.730 38.572 1.00 95.56 76 ASP A C 1
ATOM 599 O O . ASP A 1 76 ? -25.097 -2.834 37.874 1.00 95.56 76 ASP A O 1
ATOM 603 N N . ASP A 1 77 ? -27.300 -3.125 38.133 1.00 96.06 77 ASP A N 1
ATOM 604 C CA . ASP A 1 77 ? -27.557 -3.720 36.814 1.00 96.06 77 ASP A CA 1
ATOM 605 C C . ASP A 1 77 ? -27.246 -2.738 35.670 1.00 96.06 77 ASP A C 1
ATOM 607 O O . ASP A 1 77 ? -26.550 -3.086 34.721 1.00 96.06 77 ASP A O 1
ATOM 611 N N . GLU A 1 78 ? -27.653 -1.466 35.777 1.00 93.81 78 GLU A N 1
ATOM 612 C CA . GLU A 1 78 ? -27.259 -0.458 34.782 1.00 93.81 78 GLU A CA 1
ATOM 613 C C . GLU A 1 78 ? -25.754 -0.172 34.798 1.00 93.81 78 GLU A C 1
ATOM 615 O O . GLU A 1 78 ? -25.145 -0.013 33.736 1.00 93.81 78 GLU A O 1
ATOM 620 N N . GLN A 1 79 ? -25.131 -0.096 35.979 1.00 95.19 79 GLN A N 1
ATOM 621 C CA . GLN A 1 79 ? -23.690 0.138 36.082 1.00 95.19 79 GLN A CA 1
ATOM 622 C C . GLN A 1 79 ? -22.893 -1.008 35.464 1.00 95.19 79 GLN A C 1
ATOM 624 O O . GLN A 1 79 ? -21.965 -0.755 34.694 1.00 95.19 79 GLN A O 1
ATOM 629 N N . THR A 1 80 ? -23.263 -2.250 35.766 1.00 95.62 80 THR A N 1
ATOM 630 C CA . THR A 1 80 ? -22.626 -3.438 35.191 1.00 95.62 80 THR A CA 1
ATOM 631 C C . THR A 1 80 ? -22.856 -3.507 33.686 1.00 95.62 80 THR A C 1
ATOM 633 O O . THR A 1 80 ? -21.880 -3.616 32.948 1.00 95.62 80 THR A O 1
ATOM 636 N N . ALA A 1 81 ? -24.083 -3.288 33.201 1.00 95.31 81 ALA A N 1
ATOM 637 C CA . ALA A 1 81 ? -24.375 -3.245 31.767 1.00 95.31 81 ALA A CA 1
ATOM 638 C C . ALA A 1 81 ? -23.561 -2.169 31.029 1.00 95.31 81 ALA A C 1
ATOM 640 O O . ALA A 1 81 ? -23.070 -2.389 29.920 1.00 95.31 81 ALA A O 1
ATOM 641 N N . PHE A 1 82 ? -23.382 -0.998 31.641 1.00 95.62 82 PHE A N 1
ATOM 642 C CA . PHE A 1 82 ? -22.597 0.085 31.061 1.00 95.62 82 PHE A CA 1
ATOM 643 C C . PHE A 1 82 ? -21.092 -0.211 31.047 1.00 95.62 82 PHE A C 1
ATOM 645 O O . PHE A 1 82 ? -20.414 0.116 30.068 1.00 95.62 82 PHE A O 1
ATOM 652 N N . VAL A 1 83 ? -20.559 -0.829 32.105 1.00 96.31 83 VAL A N 1
ATOM 653 C CA . VAL A 1 83 ? -19.159 -1.279 32.156 1.00 96.31 83 VAL A CA 1
ATOM 654 C C . VAL A 1 83 ? -18.915 -2.378 31.124 1.00 96.31 83 VAL A C 1
ATOM 656 O O . VAL A 1 83 ? -17.964 -2.260 30.353 1.00 96.31 83 VAL A O 1
ATOM 659 N N . ASP A 1 84 ? -19.799 -3.370 31.032 1.00 96.56 84 ASP A N 1
ATOM 660 C CA . ASP A 1 84 ? -19.711 -4.458 30.054 1.00 96.56 84 ASP A CA 1
ATOM 661 C C . ASP A 1 84 ? -19.782 -3.925 28.621 1.00 96.56 84 ASP A C 1
ATOM 663 O O . ASP A 1 84 ? -18.950 -4.269 27.780 1.00 96.56 84 ASP A O 1
ATOM 667 N N . MET A 1 85 ? -20.721 -3.016 28.335 1.00 95.56 85 MET 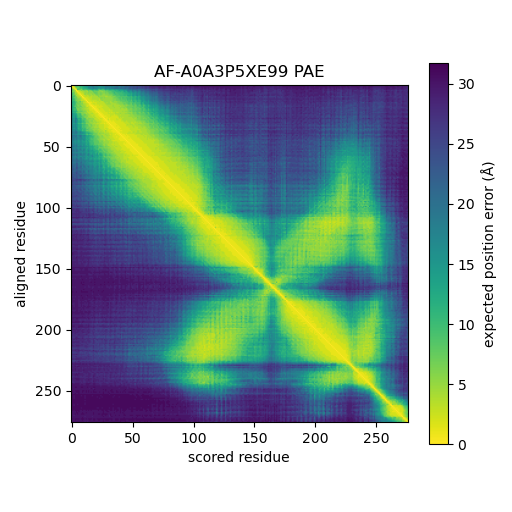A N 1
ATOM 668 C CA . MET A 1 85 ? -20.829 -2.374 27.024 1.00 95.56 85 MET A CA 1
ATOM 669 C C . MET A 1 85 ? -19.564 -1.583 26.683 1.00 95.56 85 MET A C 1
ATOM 671 O O . MET A 1 85 ? -19.088 -1.644 25.549 1.00 95.56 85 MET A O 1
ATOM 675 N N . ARG A 1 86 ? -19.005 -0.846 27.649 1.00 95.88 86 ARG A N 1
ATOM 676 C CA . ARG A 1 86 ? -17.765 -0.090 27.451 1.00 95.88 86 ARG A CA 1
ATOM 677 C C . ARG A 1 86 ? -16.595 -1.020 27.158 1.00 95.88 86 ARG A C 1
ATOM 679 O O . ARG A 1 86 ? -15.881 -0.776 26.193 1.00 95.88 86 ARG A O 1
ATOM 686 N N . GLN A 1 87 ? -16.423 -2.085 27.935 1.00 96.00 87 GLN A N 1
ATOM 687 C CA . GLN A 1 87 ? -15.355 -3.063 27.721 1.00 96.00 87 GLN A CA 1
ATOM 688 C C . GLN A 1 87 ? -15.500 -3.762 26.366 1.00 96.00 87 GLN A C 1
ATOM 690 O O . GLN A 1 87 ? -14.524 -3.884 25.628 1.00 96.00 87 GLN A O 1
ATOM 695 N N . ALA A 1 88 ? -16.720 -4.155 25.989 1.00 95.56 88 ALA A N 1
ATOM 696 C CA . ALA A 1 88 ? -16.998 -4.738 24.680 1.00 95.56 88 ALA A CA 1
ATOM 697 C C . ALA A 1 88 ? -16.695 -3.755 23.536 1.00 95.56 88 ALA A C 1
ATOM 699 O O . ALA A 1 88 ? -16.139 -4.144 22.507 1.00 95.56 88 ALA A O 1
ATOM 700 N N . TRP A 1 89 ? -17.034 -2.476 23.713 1.00 94.12 89 TRP A N 1
ATOM 701 C CA . TRP A 1 89 ? -16.745 -1.432 22.735 1.00 94.12 89 TRP A CA 1
ATOM 702 C C . TRP A 1 89 ? -15.243 -1.166 22.611 1.00 94.12 89 TRP A C 1
ATOM 704 O O . TRP A 1 89 ? -14.731 -1.122 21.497 1.00 94.12 89 TRP A O 1
ATOM 714 N N . GLU A 1 90 ? -14.527 -1.046 23.731 1.00 94.88 90 GLU A N 1
ATOM 715 C CA . GLU A 1 90 ? -13.073 -0.854 23.761 1.00 94.88 90 GLU A CA 1
ATOM 716 C C . GLU A 1 90 ? -12.339 -2.035 23.118 1.00 94.88 90 GLU A C 1
ATOM 718 O O . GLU A 1 90 ? -11.450 -1.820 22.295 1.00 94.88 90 GLU A O 1
ATOM 723 N N . ALA A 1 91 ? -12.754 -3.273 23.410 1.00 94.12 91 ALA A N 1
ATOM 724 C CA . ALA A 1 91 ? -12.199 -4.472 22.787 1.00 94.12 91 ALA A CA 1
ATOM 725 C C . ALA A 1 91 ? -12.414 -4.471 21.266 1.00 94.12 91 ALA A C 1
ATOM 727 O O . ALA A 1 91 ? -11.468 -4.661 20.499 1.00 94.12 91 ALA A O 1
ATOM 728 N N . ARG A 1 92 ? -13.640 -4.177 20.816 1.00 91.31 92 ARG A N 1
ATOM 729 C CA . ARG A 1 92 ? -13.986 -4.142 19.388 1.00 91.31 92 ARG A CA 1
ATOM 730 C C . ARG A 1 92 ? -13.299 -2.998 18.645 1.00 91.31 92 ARG A C 1
ATOM 732 O O . ARG A 1 92 ? -12.903 -3.156 17.488 1.00 91.31 92 ARG A O 1
ATOM 739 N N . TRP A 1 93 ? -13.151 -1.848 19.298 1.00 92.00 93 TRP A N 1
ATOM 740 C CA . TRP A 1 93 ? -12.403 -0.712 18.775 1.00 92.00 93 TRP A CA 1
ATOM 741 C C . TRP A 1 93 ? -10.922 -1.057 18.626 1.00 92.00 93 TRP A C 1
ATOM 743 O O . TRP A 1 93 ? -10.360 -0.830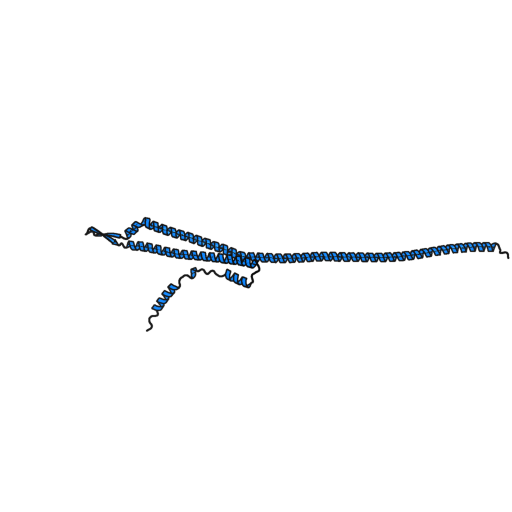 17.558 1.00 92.00 93 TRP A O 1
ATOM 753 N N . ALA A 1 94 ? -10.306 -1.643 19.657 1.00 90.81 94 ALA A N 1
ATOM 754 C CA . ALA A 1 94 ? -8.905 -2.049 19.628 1.00 90.81 94 ALA A CA 1
ATOM 755 C C . ALA A 1 94 ? -8.634 -3.089 18.532 1.00 90.81 94 ALA A C 1
ATOM 757 O O . ALA A 1 94 ? -7.676 -2.935 17.776 1.00 90.81 94 ALA A O 1
ATOM 758 N N . GLU A 1 95 ? -9.505 -4.091 18.389 1.00 87.56 95 GLU A N 1
ATOM 759 C CA . GLU A 1 95 ? -9.434 -5.087 17.317 1.00 87.56 95 GLU A CA 1
ATOM 760 C C . GLU A 1 95 ? -9.510 -4.423 15.934 1.00 87.56 95 GLU A C 1
ATOM 762 O O . GLU A 1 95 ? -8.591 -4.556 15.127 1.00 87.56 95 GLU A O 1
ATOM 767 N N . THR A 1 96 ? -10.548 -3.613 15.690 1.00 82.31 96 THR A N 1
ATOM 768 C CA . THR A 1 96 ? -10.748 -2.926 14.401 1.00 82.31 96 THR A CA 1
ATOM 769 C C . THR A 1 96 ? -9.586 -1.987 14.071 1.00 82.31 96 THR A C 1
ATOM 771 O O . THR A 1 96 ? -9.108 -1.949 12.934 1.00 82.31 96 THR A O 1
ATOM 774 N N . HIS A 1 97 ? -9.115 -1.224 15.061 1.00 85.44 97 HIS A N 1
ATOM 775 C CA . HIS A 1 97 ? -8.000 -0.297 14.912 1.00 85.44 97 HIS A CA 1
ATOM 776 C C . HIS A 1 97 ? -6.701 -1.031 14.576 1.00 85.44 97 HIS A C 1
ATOM 778 O O . HIS A 1 97 ? -5.957 -0.588 13.696 1.00 85.44 97 HIS A O 1
ATOM 784 N N . ASN A 1 98 ? -6.443 -2.161 15.237 1.00 79.56 98 ASN A N 1
ATOM 785 C CA . ASN A 1 98 ? -5.260 -2.965 14.983 1.00 79.56 98 ASN A CA 1
ATOM 786 C C . ASN A 1 98 ? -5.293 -3.557 13.566 1.00 79.56 98 ASN A C 1
ATOM 788 O O . ASN A 1 98 ? -4.356 -3.354 12.796 1.00 79.56 98 ASN A O 1
ATOM 792 N N . THR A 1 99 ? -6.409 -4.174 13.166 1.00 77.25 99 THR A N 1
ATOM 793 C CA . THR A 1 99 ? -6.605 -4.709 11.809 1.00 77.25 99 THR A CA 1
ATOM 794 C C . THR A 1 99 ? -6.396 -3.629 10.745 1.00 77.25 99 THR A C 1
ATOM 796 O O . THR A 1 99 ? -5.617 -3.815 9.810 1.00 77.25 99 THR A O 1
ATOM 799 N N . PHE A 1 100 ? -7.010 -2.453 10.904 1.00 77.69 100 PHE A N 1
ATOM 800 C CA . PHE A 1 100 ? -6.864 -1.342 9.958 1.00 77.69 100 PHE A CA 1
ATOM 801 C C . PHE A 1 100 ? -5.429 -0.800 9.878 1.00 77.69 100 PHE A C 1
ATOM 803 O O . PHE A 1 100 ? -4.922 -0.522 8.787 1.00 77.69 100 PHE A O 1
ATOM 810 N N . THR A 1 101 ? -4.753 -0.678 11.020 1.00 76.62 101 THR A N 1
ATOM 811 C CA . THR A 1 101 ? -3.359 -0.222 11.085 1.00 76.62 101 THR A CA 1
ATOM 812 C C . THR A 1 101 ? -2.424 -1.221 10.407 1.00 76.62 101 THR A C 1
ATOM 814 O O . THR A 1 101 ? -1.598 -0.816 9.586 1.00 76.62 101 THR A O 1
ATOM 817 N N . HIS A 1 102 ? -2.602 -2.521 10.660 1.00 71.62 102 HIS A N 1
ATOM 818 C CA . HIS A 1 102 ? -1.879 -3.578 9.953 1.00 71.62 102 HIS A CA 1
ATOM 819 C C . HIS A 1 102 ? -2.117 -3.500 8.437 1.00 71.62 102 HIS A C 1
ATOM 821 O O . HIS A 1 102 ? -1.160 -3.516 7.661 1.00 71.62 102 HIS A O 1
ATOM 827 N N . HIS A 1 103 ? -3.361 -3.306 7.989 1.00 70.81 103 HIS A N 1
ATOM 828 C CA . HIS A 1 103 ? -3.655 -3.128 6.564 1.00 70.81 103 HIS A CA 1
ATOM 829 C C . HIS A 1 103 ? -2.918 -1.945 5.934 1.00 70.81 103 HIS A C 1
ATOM 831 O O . HIS A 1 103 ? -2.397 -2.066 4.824 1.00 70.81 103 HIS A O 1
ATOM 837 N N . LEU A 1 104 ? -2.868 -0.800 6.616 1.00 74.88 104 LEU A N 1
ATOM 838 C CA . LEU A 1 104 ? -2.164 0.388 6.133 1.00 74.88 104 LEU A CA 1
ATOM 839 C C . LEU A 1 104 ? -0.657 0.149 6.006 1.00 74.88 104 LEU A C 1
ATOM 841 O O . LEU A 1 104 ? -0.071 0.501 4.978 1.00 74.88 104 LEU A O 1
ATOM 845 N N . GLN A 1 105 ? -0.048 -0.476 7.017 1.00 75.69 105 GLN A N 1
ATOM 846 C CA . GLN A 1 105 ? 1.392 -0.736 7.048 1.00 75.69 105 GLN A CA 1
ATOM 847 C C . GLN A 1 105 ? 1.840 -1.645 5.898 1.00 75.69 105 GLN A C 1
ATOM 849 O O . GLN A 1 105 ? 2.851 -1.360 5.260 1.00 75.69 105 GLN A O 1
ATOM 854 N N . TYR A 1 106 ? 1.067 -2.684 5.570 1.00 73.56 106 TYR A N 1
ATOM 855 C CA . TYR A 1 106 ? 1.417 -3.621 4.496 1.00 73.56 106 TYR A CA 1
ATOM 856 C C . TYR A 1 106 ? 0.927 -3.185 3.103 1.00 73.56 106 TYR A C 1
ATOM 858 O O . TYR A 1 106 ? 1.499 -3.586 2.090 1.00 73.56 106 TYR A O 1
ATOM 866 N N . ARG A 1 107 ? -0.082 -2.310 2.999 1.00 78.56 107 ARG A N 1
ATOM 867 C CA . ARG A 1 107 ? -0.528 -1.771 1.700 1.00 78.56 107 ARG A CA 1
ATOM 868 C C . ARG A 1 107 ? 0.443 -0.739 1.124 1.00 78.56 107 ARG A C 1
ATOM 870 O O . ARG A 1 107 ? 0.595 -0.662 -0.096 1.00 78.56 107 ARG A O 1
ATOM 877 N N . ALA A 1 108 ? 1.109 0.036 1.979 1.00 82.19 108 ALA A N 1
ATOM 878 C CA . ALA A 1 108 ? 2.118 1.011 1.568 1.00 82.19 108 ALA A CA 1
ATOM 879 C C . ALA A 1 108 ? 3.244 0.403 0.693 1.00 82.19 108 ALA A C 1
ATOM 881 O O . ALA A 1 108 ? 3.476 0.927 -0.401 1.00 82.19 108 ALA A O 1
ATOM 882 N N . PRO A 1 109 ? 3.902 -0.712 1.075 1.00 81.25 109 PRO A N 1
ATOM 883 C CA . PRO A 1 109 ? 4.919 -1.338 0.234 1.00 81.25 109 PRO A CA 1
ATOM 884 C C . PRO A 1 109 ? 4.348 -1.933 -1.061 1.00 81.25 109 PRO A C 1
ATOM 886 O O . PRO A 1 109 ? 4.981 -1.797 -2.105 1.00 81.25 109 PRO A O 1
ATOM 889 N N . ALA A 1 110 ? 3.143 -2.517 -1.057 1.00 84.12 110 ALA A N 1
ATOM 890 C CA . ALA A 1 110 ? 2.519 -3.025 -2.288 1.00 84.12 110 ALA A CA 1
ATOM 891 C C . ALA A 1 110 ? 2.278 -1.903 -3.317 1.00 84.12 110 ALA A C 1
ATOM 893 O O . ALA A 1 110 ? 2.553 -2.061 -4.511 1.00 84.12 110 ALA A O 1
ATOM 894 N N . LEU A 1 111 ? 1.816 -0.737 -2.851 1.00 84.88 111 LEU A N 1
ATOM 895 C CA . LEU A 1 111 ? 1.659 0.451 -3.689 1.00 84.88 111 LEU A CA 1
ATOM 896 C C . LEU A 1 111 ? 3.006 0.967 -4.207 1.00 84.88 111 LEU A C 1
ATOM 898 O O . LEU A 1 111 ? 3.101 1.313 -5.384 1.00 84.88 111 LEU A O 1
ATOM 902 N N . LEU A 1 112 ? 4.043 0.979 -3.366 1.00 87.06 112 LEU A N 1
ATOM 903 C CA . LEU A 1 112 ? 5.396 1.388 -3.750 1.00 87.06 112 LEU A CA 1
ATOM 904 C C . LEU A 1 112 ? 5.968 0.506 -4.872 1.00 87.06 112 LEU A C 1
ATOM 906 O O . LEU A 1 112 ? 6.448 1.018 -5.881 1.00 87.06 112 LEU A O 1
ATOM 910 N N . TRP A 1 113 ? 5.893 -0.820 -4.735 1.00 86.12 113 TRP A N 1
ATOM 911 C CA . TRP A 1 113 ? 6.390 -1.738 -5.764 1.00 86.12 113 TRP A CA 1
ATOM 912 C C . TRP A 1 113 ? 5.578 -1.647 -7.055 1.00 86.12 113 TRP A C 1
ATOM 914 O O . TRP A 1 113 ? 6.137 -1.727 -8.147 1.00 86.12 113 TRP A O 1
ATOM 924 N N . ASN A 1 114 ? 4.271 -1.396 -6.953 1.00 87.56 114 ASN A N 1
ATOM 925 C CA . ASN A 1 114 ? 3.419 -1.176 -8.116 1.00 87.56 114 ASN A CA 1
ATOM 926 C C . ASN A 1 114 ? 3.811 0.095 -8.889 1.00 87.56 114 ASN A C 1
ATOM 928 O O . ASN A 1 114 ? 3.894 0.066 -10.117 1.00 87.56 114 ASN A O 1
ATOM 932 N N . THR A 1 115 ? 4.069 1.210 -8.196 1.00 87.69 115 THR A N 1
ATOM 933 C CA . THR A 1 115 ? 4.486 2.457 -8.858 1.00 87.69 115 THR A CA 1
ATOM 934 C C . THR A 1 115 ? 5.870 2.315 -9.485 1.00 87.69 115 THR A C 1
ATOM 936 O O . THR A 1 115 ? 6.043 2.681 -10.649 1.00 87.69 115 THR A O 1
ATOM 939 N N . LYS A 1 116 ? 6.823 1.697 -8.777 1.00 85.75 116 LYS A N 1
ATOM 940 C CA . LYS A 1 116 ? 8.168 1.418 -9.301 1.00 85.75 116 LYS A CA 1
ATOM 941 C C . LYS A 1 116 ? 8.163 0.462 -10.490 1.00 85.75 116 LYS A C 1
ATOM 943 O O . LYS A 1 116 ? 8.779 0.758 -11.511 1.00 85.75 116 LYS A O 1
ATOM 948 N N . GLY A 1 117 ? 7.392 -0.621 -10.429 1.00 85.94 117 GLY A N 1
ATOM 949 C CA . GLY A 1 117 ? 7.230 -1.542 -11.556 1.00 85.94 117 GLY A CA 1
ATOM 950 C C . GLY A 1 117 ? 6.661 -0.851 -12.801 1.00 85.94 117 GLY A C 1
ATOM 951 O O . GLY A 1 117 ? 7.122 -1.091 -13.918 1.00 85.94 117 GLY A O 1
ATOM 952 N N . GLN A 1 118 ? 5.708 0.073 -12.631 1.00 87.56 118 GLN A N 1
ATOM 953 C CA . GLN A 1 118 ? 5.202 0.875 -13.749 1.00 87.56 118 GLN A CA 1
ATOM 954 C C . GLN A 1 118 ? 6.248 1.837 -14.322 1.00 87.56 118 GLN A C 1
ATOM 956 O O . GLN A 1 118 ? 6.269 2.047 -15.538 1.00 87.56 118 GLN A O 1
ATOM 961 N N . GLU A 1 119 ? 7.097 2.422 -13.479 1.00 86.56 119 GLU A N 1
ATOM 962 C CA . GLU A 1 119 ? 8.195 3.297 -13.896 1.00 86.56 119 GLU A CA 1
ATOM 963 C C . GLU A 1 119 ? 9.186 2.537 -14.793 1.00 86.56 119 GLU A C 1
ATOM 965 O O . GLU A 1 119 ? 9.402 2.940 -15.941 1.00 86.56 119 GLU A O 1
ATOM 970 N N . HIS A 1 120 ? 9.663 1.372 -14.342 1.00 84.19 120 HIS A N 1
ATOM 971 C CA . HIS A 1 120 ? 10.555 0.497 -15.113 1.00 84.19 120 HIS A CA 1
ATOM 972 C C . HIS A 1 120 ? 9.902 -0.024 -16.399 1.00 84.19 120 HIS A C 1
ATOM 974 O O . HIS A 1 120 ? 10.513 -0.015 -17.467 1.00 84.19 120 HIS A O 1
ATOM 980 N N . ARG A 1 121 ? 8.610 -0.378 -16.370 1.00 83.50 121 ARG A N 1
ATOM 981 C CA . ARG A 1 121 ? 7.881 -0.805 -17.578 1.00 83.50 121 ARG A CA 1
ATOM 982 C C . ARG A 1 121 ? 7.772 0.310 -18.620 1.00 83.50 121 ARG A C 1
ATOM 984 O O . ARG A 1 121 ? 7.914 0.055 -19.819 1.00 83.50 121 ARG A O 1
ATOM 991 N N . LYS A 1 122 ? 7.529 1.553 -18.191 1.00 88.00 122 LYS A N 1
ATOM 992 C CA . LYS A 1 122 ? 7.513 2.724 -19.085 1.00 88.00 122 LYS A CA 1
ATOM 993 C C . LYS A 1 122 ? 8.913 3.042 -19.609 1.00 88.00 122 LYS A C 1
ATOM 995 O O . LYS A 1 122 ? 9.044 3.364 -20.789 1.00 88.00 122 LYS A O 1
ATOM 1000 N N . ALA A 1 123 ? 9.945 2.950 -18.771 1.00 83.12 123 ALA A N 1
ATOM 1001 C CA . ALA A 1 123 ? 11.338 3.124 -19.180 1.00 83.12 123 ALA A CA 1
ATOM 1002 C C . ALA A 1 123 ? 11.751 2.076 -20.227 1.00 83.12 123 ALA A C 1
ATOM 1004 O O . ALA A 1 123 ? 12.167 2.451 -21.320 1.00 83.12 123 ALA A O 1
ATOM 1005 N N . SER A 1 124 ? 11.496 0.793 -19.959 1.00 81.12 124 SER A N 1
ATOM 1006 C CA . SER A 1 124 ? 11.736 -0.326 -20.877 1.00 81.12 124 SER A CA 1
ATOM 1007 C C . SER A 1 124 ? 11.006 -0.148 -22.212 1.00 81.12 124 SER A C 1
ATOM 1009 O O . SER A 1 124 ? 11.603 -0.293 -23.277 1.00 81.12 124 SER A O 1
ATOM 1011 N N . ARG A 1 125 ? 9.730 0.263 -22.189 1.00 85.25 125 ARG A N 1
ATOM 1012 C CA . ARG A 1 125 ? 8.966 0.534 -23.416 1.00 85.25 125 ARG A CA 1
ATOM 1013 C C . ARG A 1 125 ? 9.534 1.712 -24.211 1.00 85.25 125 ARG A C 1
ATOM 1015 O O . ARG A 1 125 ? 9.588 1.629 -25.433 1.00 85.25 125 ARG A O 1
ATOM 1022 N N . ARG A 1 126 ? 9.960 2.795 -23.550 1.00 86.12 126 ARG A N 1
ATOM 1023 C CA . ARG A 1 126 ? 10.624 3.925 -24.227 1.00 86.12 126 ARG A CA 1
ATOM 1024 C C . ARG A 1 126 ? 11.951 3.496 -24.847 1.00 86.12 126 ARG A C 1
ATOM 1026 O O . ARG A 1 126 ? 12.179 3.806 -26.010 1.00 86.12 126 ARG A O 1
ATOM 1033 N N . ALA A 1 127 ? 12.772 2.750 -24.110 1.00 83.56 127 ALA A N 1
ATOM 1034 C CA . ALA A 1 127 ? 14.031 2.207 -24.611 1.00 83.56 127 ALA A CA 1
ATOM 1035 C C . ALA A 1 127 ? 13.807 1.280 -25.816 1.00 83.56 127 ALA A C 1
ATOM 1037 O O . ALA A 1 127 ? 14.502 1.406 -26.817 1.00 83.56 127 ALA A O 1
ATOM 1038 N N . PHE A 1 128 ? 12.785 0.420 -25.768 1.00 83.50 128 PHE A N 1
ATOM 1039 C CA . PHE A 1 128 ? 12.417 -0.463 -26.876 1.00 83.50 128 PHE A CA 1
ATOM 1040 C C . PHE A 1 128 ? 11.951 0.304 -28.119 1.00 83.50 128 PHE A C 1
ATOM 1042 O O . PHE A 1 128 ? 12.378 -0.006 -29.226 1.00 83.50 128 PHE A O 1
ATOM 1049 N N . ILE A 1 129 ? 11.104 1.326 -27.950 1.00 87.62 129 ILE A N 1
ATOM 1050 C CA . ILE A 1 129 ? 10.646 2.169 -29.065 1.00 87.62 129 ILE A CA 1
ATOM 1051 C C . ILE A 1 129 ? 11.822 2.945 -29.669 1.00 87.62 129 ILE A C 1
ATOM 1053 O O . ILE A 1 129 ? 11.954 2.987 -30.889 1.00 87.62 129 ILE A O 1
ATOM 1057 N N . ALA A 1 130 ? 12.689 3.526 -28.836 1.00 85.62 130 ALA A N 1
ATOM 1058 C CA . ALA A 1 130 ? 13.882 4.232 -29.297 1.00 85.62 130 ALA A CA 1
ATOM 1059 C C . ALA A 1 130 ? 14.827 3.291 -30.060 1.00 85.62 130 ALA A C 1
ATOM 1061 O O . ALA A 1 130 ? 15.304 3.632 -31.138 1.00 85.62 130 ALA A O 1
ATOM 1062 N N . PHE A 1 131 ? 15.033 2.081 -29.544 1.00 84.62 131 PHE A N 1
ATOM 1063 C CA . PHE A 1 131 ? 15.820 1.047 -30.200 1.00 84.62 131 PHE A CA 1
ATOM 1064 C C . PHE A 1 131 ? 15.230 0.637 -31.559 1.00 84.62 131 PHE A C 1
ATOM 1066 O O . PHE A 1 131 ? 15.952 0.607 -32.555 1.00 84.62 131 PHE A O 1
ATOM 1073 N N . LEU A 1 132 ? 13.917 0.393 -31.629 1.00 86.25 132 LEU A N 1
ATOM 1074 C CA . LEU A 1 132 ? 13.230 0.068 -32.881 1.00 86.25 132 LEU A CA 1
ATOM 1075 C C . LEU A 1 132 ? 13.352 1.212 -33.899 1.00 86.25 132 LEU A C 1
ATOM 1077 O O . LEU A 1 132 ? 13.591 0.961 -35.077 1.00 86.25 132 LEU A O 1
ATOM 1081 N N . ALA A 1 133 ? 13.238 2.463 -33.448 1.00 88.00 133 ALA A N 1
ATOM 1082 C CA . ALA A 1 133 ? 13.400 3.637 -34.300 1.00 88.00 133 ALA A CA 1
ATOM 1083 C C . ALA A 1 133 ? 14.826 3.749 -34.864 1.00 88.00 133 ALA A C 1
ATOM 1085 O O . ALA A 1 133 ? 14.982 3.987 -36.059 1.00 88.00 133 ALA A O 1
ATOM 1086 N N . VAL A 1 134 ? 15.859 3.525 -34.043 1.00 85.50 134 VAL A N 1
ATOM 1087 C CA . VAL A 1 134 ? 17.264 3.514 -34.492 1.00 85.50 134 VAL A CA 1
ATOM 1088 C C . VAL A 1 134 ? 17.515 2.388 -35.495 1.00 85.50 134 VAL A C 1
ATOM 1090 O O . VAL A 1 134 ? 18.195 2.612 -36.496 1.00 85.50 134 VAL A O 1
ATOM 1093 N N . LEU A 1 135 ? 16.943 1.203 -35.271 1.00 84.25 135 LEU A N 1
ATOM 1094 C CA . LEU A 1 135 ? 17.054 0.068 -36.188 1.00 84.25 135 LEU A CA 1
ATOM 1095 C C . LEU A 1 135 ? 16.397 0.362 -37.545 1.00 84.25 135 LEU A C 1
ATOM 1097 O O . LEU A 1 135 ? 17.008 0.160 -38.590 1.00 84.25 135 LEU A O 1
ATOM 1101 N N . VAL A 1 136 ? 15.174 0.897 -37.546 1.00 88.12 136 VAL A N 1
ATOM 1102 C CA . VAL A 1 136 ? 14.499 1.303 -38.788 1.00 88.12 136 VAL A CA 1
ATOM 1103 C C . VAL A 1 136 ? 15.291 2.403 -39.494 1.00 88.12 136 VAL A C 1
ATOM 1105 O O . VAL A 1 136 ? 15.513 2.311 -40.699 1.00 88.12 136 VAL A O 1
ATOM 1108 N N . LEU A 1 137 ? 15.780 3.404 -38.755 1.00 87.06 137 LEU A N 1
ATOM 1109 C CA . LEU A 1 137 ? 16.593 4.488 -39.306 1.00 87.06 137 LEU A CA 1
ATOM 1110 C C . LEU A 1 137 ? 17.873 3.961 -39.963 1.00 87.06 137 LEU A C 1
ATOM 1112 O O . LEU A 1 137 ? 18.235 4.426 -41.038 1.00 87.06 137 LEU A O 1
ATOM 1116 N N . THR A 1 138 ? 18.542 2.982 -39.353 1.00 81.94 138 THR A N 1
ATOM 1117 C CA . THR A 1 138 ? 19.765 2.390 -39.914 1.00 81.94 138 THR A CA 1
ATOM 1118 C C . THR A 1 138 ? 19.495 1.552 -41.155 1.00 81.94 138 THR A C 1
ATOM 1120 O O . THR A 1 138 ? 20.257 1.655 -42.114 1.00 81.94 138 THR A O 1
ATOM 1123 N N . VAL A 1 139 ? 18.393 0.800 -41.201 1.00 83.12 139 VAL A N 1
ATOM 1124 C CA . VAL A 1 139 ? 17.976 0.077 -42.416 1.00 83.12 139 VAL A CA 1
ATOM 1125 C C . VAL A 1 139 ? 17.637 1.050 -43.550 1.00 83.12 139 VAL A C 1
ATOM 1127 O O . VAL A 1 139 ? 18.093 0.865 -44.677 1.00 83.12 139 VAL A O 1
ATOM 1130 N N . VAL A 1 140 ? 16.888 2.117 -43.257 1.00 87.06 140 VAL A N 1
ATOM 1131 C CA . VAL A 1 140 ? 16.535 3.151 -44.243 1.00 87.06 140 VAL A CA 1
ATOM 1132 C C . VAL A 1 140 ? 17.779 3.898 -44.726 1.00 87.06 140 VAL A C 1
ATOM 1134 O O . VAL A 1 140 ? 17.933 4.103 -45.927 1.00 87.06 140 VAL A O 1
ATOM 1137 N N . ALA A 1 141 ? 18.692 4.261 -43.823 1.00 83.06 141 ALA A N 1
ATOM 1138 C CA . ALA A 1 141 ? 19.953 4.902 -44.180 1.00 83.06 141 ALA A CA 1
ATOM 1139 C C . ALA A 1 141 ? 20.817 3.994 -45.064 1.00 83.06 141 ALA A C 1
ATOM 1141 O O . ALA A 1 141 ? 21.346 4.461 -46.067 1.00 83.06 141 ALA A O 1
ATOM 1142 N N . ALA A 1 142 ? 20.913 2.698 -44.753 1.00 78.12 142 ALA A N 1
ATOM 1143 C CA . ALA A 1 142 ? 21.633 1.740 -45.589 1.00 78.12 142 ALA A CA 1
ATOM 1144 C C . ALA A 1 142 ? 21.012 1.628 -46.993 1.00 78.12 142 ALA A C 1
ATOM 1146 O O . ALA A 1 142 ? 21.734 1.683 -47.987 1.00 78.12 142 ALA A O 1
ATOM 1147 N N . ALA A 1 143 ? 19.681 1.549 -47.089 1.00 81.19 143 ALA A N 1
ATOM 1148 C CA . ALA A 1 143 ? 18.977 1.521 -48.371 1.00 81.19 143 ALA A CA 1
ATOM 1149 C C . ALA A 1 143 ? 19.183 2.814 -49.180 1.00 81.19 143 ALA A C 1
ATOM 1151 O O . ALA A 1 143 ? 19.426 2.750 -50.382 1.00 81.19 143 ALA A O 1
ATOM 1152 N N . LEU A 1 144 ? 19.151 3.981 -48.526 1.00 83.62 144 LEU A N 1
ATOM 1153 C CA . LEU A 1 144 ? 19.423 5.276 -49.158 1.00 83.62 144 LEU A CA 1
ATOM 1154 C C . LEU A 1 144 ? 20.872 5.409 -49.626 1.00 83.62 144 LEU A C 1
ATOM 1156 O O . LEU A 1 144 ? 21.110 5.956 -50.697 1.00 83.62 144 LEU A O 1
ATOM 1160 N N . VAL A 1 145 ? 21.842 4.906 -48.859 1.00 81.88 145 VAL A N 1
ATOM 1161 C CA . VAL A 1 145 ? 23.252 4.902 -49.271 1.00 81.88 145 VAL A CA 1
ATOM 1162 C C . VAL A 1 145 ? 23.433 4.059 -50.531 1.00 81.88 145 VAL A C 1
ATOM 1164 O O . VAL A 1 145 ? 24.071 4.517 -51.474 1.00 81.88 145 VAL A O 1
ATOM 1167 N N . VAL A 1 146 ? 22.823 2.874 -50.590 1.00 77.94 146 VAL A N 1
ATOM 1168 C CA . VAL A 1 146 ? 22.867 2.022 -51.788 1.00 77.94 146 VAL A CA 1
ATOM 1169 C C . VAL A 1 146 ? 22.147 2.680 -52.968 1.00 77.94 146 VAL A C 1
ATOM 1171 O O . VAL A 1 146 ? 22.655 2.643 -54.081 1.00 77.94 146 VAL A O 1
ATOM 1174 N N . PHE A 1 147 ? 20.998 3.318 -52.739 1.00 78.00 147 PHE A N 1
ATOM 1175 C CA . PHE A 1 147 ? 20.217 3.957 -53.801 1.00 78.00 147 PHE A CA 1
ATOM 1176 C C . PHE A 1 147 ? 20.877 5.229 -54.362 1.00 78.00 147 PHE A C 1
ATOM 1178 O O . PHE A 1 147 ? 20.904 5.416 -55.572 1.00 78.00 147 PHE A O 1
ATOM 1185 N N . CYS A 1 148 ? 21.419 6.102 -53.507 1.00 79.62 148 CYS A N 1
ATOM 1186 C CA . CYS A 1 148 ? 21.988 7.392 -53.920 1.00 79.62 148 CYS A CA 1
ATOM 1187 C C . CYS A 1 148 ? 23.474 7.319 -54.289 1.00 79.62 148 CYS A C 1
ATOM 1189 O O . CYS A 1 148 ? 23.936 8.100 -55.115 1.00 79.62 148 CYS A O 1
ATOM 1191 N N . PHE A 1 149 ? 24.238 6.432 -53.647 1.00 74.06 149 PHE A N 1
ATOM 1192 C CA . PHE A 1 149 ? 25.692 6.341 -53.805 1.00 74.06 149 PHE A CA 1
ATOM 1193 C C . PHE A 1 149 ? 26.143 4.980 -54.349 1.00 74.06 149 PHE A C 1
ATOM 1195 O O . PHE A 1 149 ? 27.344 4.724 -54.399 1.00 74.06 149 PHE A O 1
ATOM 1202 N N . GLY A 1 150 ? 25.218 4.112 -54.774 1.00 68.62 150 GLY A N 1
ATOM 1203 C CA . GLY A 1 150 ? 25.536 2.787 -55.315 1.00 68.62 150 GLY A CA 1
ATOM 1204 C C . GLY A 1 150 ? 26.495 2.842 -56.502 1.00 68.62 150 GLY A C 1
ATOM 1205 O O . GLY A 1 150 ? 27.502 2.135 -56.502 1.00 68.62 150 GLY A O 1
ATOM 1206 N N . ASP A 1 151 ? 26.253 3.755 -57.445 1.00 71.69 151 ASP A N 1
ATOM 1207 C CA . ASP A 1 151 ? 27.114 3.938 -58.618 1.00 71.69 151 ASP A CA 1
ATOM 1208 C C . ASP A 1 151 ? 28.499 4.485 -58.234 1.00 71.69 151 ASP A C 1
ATOM 1210 O O . ASP A 1 151 ? 29.514 4.018 -58.742 1.00 71.69 151 ASP A O 1
ATOM 1214 N N . PHE A 1 152 ? 28.569 5.389 -57.248 1.00 68.88 152 PHE A N 1
ATOM 1215 C CA . PHE A 1 152 ? 29.835 5.910 -56.713 1.00 68.88 152 PHE A CA 1
ATOM 1216 C C . PHE A 1 152 ? 30.663 4.825 -56.008 1.00 68.88 152 PHE A C 1
ATOM 1218 O O . PHE A 1 152 ? 31.891 4.808 -56.101 1.00 68.88 152 PHE A O 1
ATOM 1225 N N . VAL A 1 153 ? 30.002 3.906 -55.298 1.00 67.19 153 VAL A N 1
ATOM 1226 C CA . VAL A 1 153 ? 30.659 2.753 -54.672 1.00 67.19 153 VAL A CA 1
ATOM 1227 C C . VAL A 1 153 ? 31.146 1.774 -55.741 1.00 67.19 153 VAL A C 1
ATOM 1229 O O . VAL A 1 153 ? 32.277 1.303 -55.639 1.00 67.19 153 VAL A O 1
ATOM 1232 N N . ALA A 1 154 ? 30.350 1.509 -56.782 1.00 66.38 154 ALA A N 1
ATOM 1233 C CA . ALA A 1 154 ? 30.730 0.633 -57.891 1.00 66.38 154 ALA A CA 1
ATOM 1234 C C . ALA A 1 154 ? 31.934 1.182 -58.679 1.00 66.38 154 ALA A C 1
ATOM 1236 O O . ALA A 1 154 ? 32.904 0.461 -58.913 1.00 66.38 154 ALA A O 1
ATOM 1237 N N . GLU A 1 155 ? 31.930 2.477 -58.997 1.00 66.94 155 GLU A N 1
ATOM 1238 C CA . GLU A 1 155 ? 33.027 3.160 -59.693 1.00 66.94 155 GLU A CA 1
ATOM 1239 C C . GLU A 1 155 ? 34.292 3.282 -58.817 1.00 66.94 155 GLU A C 1
ATOM 1241 O O . GLU A 1 155 ? 35.415 3.354 -59.313 1.00 66.94 155 GLU A O 1
ATOM 1246 N N . SER A 1 156 ? 34.146 3.201 -57.489 1.00 65.25 156 SER A N 1
ATOM 1247 C CA . SER A 1 156 ? 35.268 3.191 -56.540 1.00 65.25 156 SER A CA 1
ATOM 1248 C C . SER A 1 156 ? 36.180 1.965 -56.662 1.00 65.25 156 SER A C 1
ATOM 1250 O O . SER A 1 156 ? 37.349 2.041 -56.271 1.00 65.25 156 SER A O 1
ATOM 1252 N N . PHE A 1 157 ? 35.668 0.839 -57.173 1.00 63.41 157 PHE A N 1
ATOM 1253 C CA . PHE A 1 157 ? 36.408 -0.424 -57.279 1.00 63.41 157 PHE A CA 1
ATOM 1254 C C . PHE A 1 157 ? 37.258 -0.538 -58.547 1.00 63.41 157 PHE A C 1
ATOM 1256 O O . PHE A 1 157 ? 38.317 -1.171 -58.507 1.00 63.41 157 PHE A O 1
ATOM 1263 N N . SER A 1 158 ? 36.847 0.102 -59.643 1.00 64.81 158 SER A N 1
ATOM 1264 C CA . SER A 1 158 ? 37.527 0.021 -60.938 1.00 64.81 158 SER A CA 1
ATOM 1265 C C . SER A 1 158 ? 37.986 1.398 -61.408 1.00 64.81 158 SER A C 1
ATOM 1267 O O . SER A 1 158 ? 37.169 2.263 -61.699 1.00 64.81 158 SER A O 1
ATOM 1269 N N . THR A 1 159 ? 39.298 1.595 -61.542 1.00 67.12 159 THR A N 1
ATOM 1270 C CA . THR A 1 159 ? 39.851 2.752 -62.257 1.00 67.12 159 THR A CA 1
ATOM 1271 C C . THR A 1 159 ? 40.281 2.304 -63.647 1.00 67.12 159 THR A C 1
ATOM 1273 O O . THR A 1 159 ? 41.042 1.348 -63.794 1.00 67.12 159 THR A O 1
ATOM 1276 N N . ILE A 1 160 ? 39.772 2.972 -64.680 1.00 71.81 160 ILE A N 1
ATOM 1277 C CA . ILE A 1 160 ? 40.192 2.721 -66.058 1.00 71.81 160 ILE A CA 1
ATOM 1278 C C . ILE A 1 160 ? 41.548 3.405 -66.247 1.00 71.81 160 ILE A C 1
ATOM 1280 O O . ILE A 1 160 ? 41.664 4.624 -66.104 1.00 71.81 160 ILE A O 1
ATOM 1284 N N . ARG A 1 161 ? 42.588 2.617 -66.525 1.00 66.44 161 ARG A N 1
ATOM 1285 C CA . ARG A 1 161 ? 43.921 3.113 -66.876 1.00 66.44 161 ARG A CA 1
ATOM 1286 C C . ARG A 1 161 ? 44.126 2.856 -68.362 1.00 66.44 161 ARG A C 1
ATOM 1288 O O . ARG A 1 161 ? 44.094 1.710 -68.797 1.00 66.44 161 ARG A O 1
ATOM 1295 N N . CYS A 1 162 ? 44.300 3.925 -69.129 1.00 72.56 162 CYS A N 1
ATOM 1296 C CA . CYS A 1 162 ? 44.634 3.833 -70.544 1.00 72.56 162 CYS A CA 1
ATOM 1297 C C . CYS A 1 162 ? 46.113 4.171 -70.713 1.00 72.56 162 CYS A C 1
ATOM 1299 O O . CYS A 1 162 ? 46.565 5.22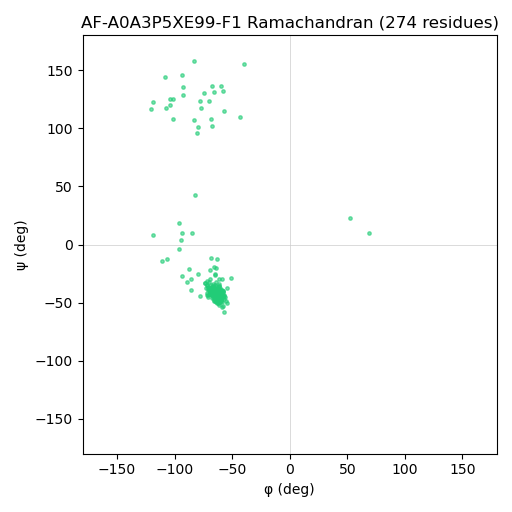3 -70.251 1.00 72.56 162 CYS A O 1
ATOM 1301 N N . ASP A 1 163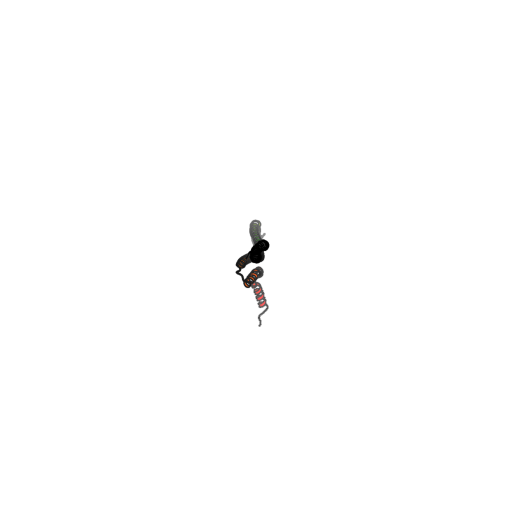 ? 46.850 3.260 -71.337 1.00 71.19 163 ASP A N 1
ATOM 1302 C CA . ASP A 1 163 ? 48.237 3.485 -71.722 1.00 71.19 163 ASP A CA 1
ATOM 1303 C C . ASP A 1 163 ? 48.261 4.358 -72.997 1.00 71.19 163 ASP A C 1
ATOM 1305 O O . ASP A 1 163 ? 47.603 4.003 -73.985 1.00 71.19 163 ASP A O 1
ATOM 1309 N N . PRO A 1 164 ? 48.945 5.521 -72.988 1.00 70.38 164 PRO A N 1
ATOM 1310 C CA . PRO A 1 164 ? 48.957 6.442 -74.122 1.00 70.38 164 PRO A CA 1
ATOM 1311 C C . PRO A 1 164 ? 49.651 5.879 -75.373 1.00 70.38 164 PRO A C 1
ATOM 1313 O O . PRO A 1 164 ? 49.372 6.377 -76.462 1.00 70.38 164 PRO A O 1
ATOM 1316 N N . ASP A 1 165 ? 50.496 4.849 -75.248 1.00 67.06 165 ASP A N 1
ATOM 1317 C CA . ASP A 1 165 ? 51.302 4.338 -76.366 1.00 67.06 165 ASP A CA 1
ATOM 1318 C C . ASP A 1 165 ? 50.645 3.167 -77.117 1.00 67.06 165 ASP A C 1
ATOM 1320 O O . ASP A 1 165 ? 50.892 2.973 -78.308 1.00 67.06 165 ASP A O 1
ATOM 1324 N N . THR A 1 166 ? 49.786 2.383 -76.458 1.00 71.56 166 THR A N 1
ATOM 1325 C CA . THR A 1 166 ? 49.149 1.191 -77.058 1.00 71.56 166 THR A CA 1
ATOM 1326 C C . THR A 1 166 ? 47.648 1.345 -77.299 1.00 71.56 166 THR A C 1
ATOM 1328 O O . THR A 1 166 ? 47.068 0.557 -78.046 1.00 71.56 166 THR A O 1
ATOM 1331 N N . GLY A 1 167 ? 47.003 2.360 -76.711 1.00 72.00 167 GLY A N 1
ATOM 1332 C CA . GLY A 1 167 ? 45.572 2.633 -76.894 1.00 72.00 167 GLY A CA 1
ATOM 1333 C C . GLY A 1 167 ? 44.638 1.586 -76.273 1.00 72.00 167 GLY A C 1
ATOM 1334 O O . GLY A 1 167 ? 43.431 1.621 -76.514 1.00 72.00 167 GLY A O 1
ATOM 1335 N N . ILE A 1 168 ? 45.174 0.658 -75.476 1.00 73.62 168 ILE A N 1
ATOM 1336 C CA . ILE A 1 168 ? 44.409 -0.364 -74.759 1.00 73.62 168 ILE A CA 1
ATOM 1337 C C . ILE A 1 168 ? 44.089 0.184 -73.363 1.00 73.62 168 ILE A C 1
ATOM 1339 O O . ILE A 1 168 ? 44.970 0.668 -72.650 1.00 73.62 168 ILE A O 1
ATOM 1343 N N . CYS A 1 169 ? 42.814 0.132 -72.975 1.00 73.50 169 CYS A N 1
ATOM 1344 C CA . CYS A 1 169 ? 42.364 0.536 -71.645 1.00 73.50 169 CYS A CA 1
ATOM 1345 C C . CYS A 1 169 ? 42.074 -0.709 -70.804 1.00 73.50 169 CYS A C 1
ATOM 1347 O O . CYS A 1 169 ? 41.195 -1.500 -71.149 1.00 73.50 169 CYS A O 1
ATOM 1349 N N . GLU A 1 170 ? 42.781 -0.862 -69.686 1.00 75.06 170 GLU A N 1
ATOM 1350 C CA . GLU A 1 170 ? 42.572 -1.954 -68.734 1.00 75.06 170 GLU A CA 1
ATOM 1351 C C . GLU A 1 170 ? 41.920 -1.433 -67.446 1.00 75.06 170 GLU A C 1
ATOM 1353 O O . GLU A 1 170 ? 42.170 -0.315 -66.979 1.00 75.06 170 GLU A O 1
ATOM 1358 N N . THR A 1 171 ? 41.048 -2.250 -66.855 1.00 70.62 171 THR A N 1
ATOM 1359 C CA . THR A 1 171 ? 40.425 -1.954 -65.562 1.00 70.62 171 THR A CA 1
ATOM 1360 C C . THR A 1 171 ? 41.368 -2.373 -64.441 1.00 70.62 171 THR A C 1
ATOM 1362 O O . THR A 1 171 ? 41.530 -3.564 -64.175 1.00 70.62 171 THR A O 1
ATOM 1365 N N . ALA A 1 172 ? 41.977 -1.403 -63.763 1.00 66.81 172 ALA A N 1
ATOM 1366 C CA . ALA A 1 172 ? 42.824 -1.655 -62.605 1.00 66.81 172 ALA A CA 1
ATOM 1367 C C . ALA A 1 172 ? 42.017 -1.553 -61.302 1.00 66.81 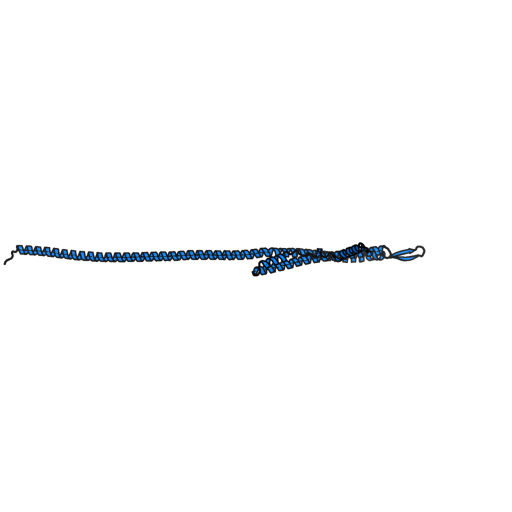172 ALA A C 1
ATOM 1369 O O . ALA A 1 172 ? 41.099 -0.736 -61.167 1.00 66.81 172 ALA A O 1
ATOM 1370 N N . PHE A 1 173 ? 42.383 -2.374 -60.317 1.00 67.31 173 PHE A N 1
ATOM 1371 C CA . PHE A 1 173 ? 41.769 -2.350 -58.993 1.00 67.31 173 PHE A CA 1
ATOM 1372 C C . PHE A 1 173 ? 42.164 -1.073 -58.242 1.00 67.31 173 PHE A C 1
ATOM 1374 O O . PHE A 1 173 ? 43.346 -0.777 -58.062 1.00 67.31 173 PHE A O 1
ATOM 1381 N N . SER A 1 174 ? 41.173 -0.299 -57.806 1.00 71.38 174 SER A N 1
ATOM 1382 C CA . SER A 1 174 ? 41.389 0.965 -57.099 1.00 71.38 174 SER A CA 1
ATOM 1383 C C . SER A 1 174 ? 41.416 0.756 -55.581 1.00 71.38 174 SER A C 1
ATOM 1385 O O . SER A 1 174 ? 40.547 0.100 -55.012 1.00 71.38 174 SER A O 1
ATOM 1387 N N . PHE A 1 175 ? 42.380 1.379 -54.892 1.00 68.12 175 PHE A N 1
ATOM 1388 C CA . PHE A 1 175 ? 42.508 1.323 -53.426 1.00 68.12 175 PHE A CA 1
ATOM 1389 C C . PHE A 1 175 ? 41.317 1.962 -52.680 1.00 68.12 175 PHE A C 1
ATOM 1391 O O . PHE A 1 175 ? 41.078 1.652 -51.515 1.00 68.12 175 PHE A O 1
ATOM 1398 N N . LYS A 1 176 ? 40.531 2.828 -53.338 1.00 68.62 176 LYS A N 1
ATOM 1399 C CA . LYS A 1 176 ? 39.342 3.455 -52.731 1.00 68.62 176 LYS A CA 1
ATOM 1400 C C . LYS A 1 176 ? 38.205 2.455 -52.464 1.00 68.62 176 LYS A C 1
ATOM 1402 O O . LYS A 1 176 ? 37.550 2.568 -51.429 1.00 68.62 176 LYS A O 1
ATOM 1407 N N . GLY A 1 177 ? 38.015 1.450 -53.322 1.00 74.06 177 GLY A N 1
ATOM 1408 C CA . GLY A 1 177 ? 36.975 0.425 -53.167 1.00 74.06 177 GLY A CA 1
ATOM 1409 C C . GLY A 1 177 ? 37.056 -0.333 -51.831 1.00 74.06 177 GLY A C 1
ATOM 1410 O O . GLY A 1 177 ? 36.122 -0.248 -51.032 1.00 74.06 177 GLY A O 1
ATOM 1411 N N . PRO A 1 178 ? 38.186 -0.993 -51.506 1.00 77.56 178 PRO A N 1
ATOM 1412 C CA . PRO A 1 178 ? 38.373 -1.674 -50.222 1.00 77.56 178 PRO A CA 1
ATOM 1413 C C . PRO A 1 178 ? 38.136 -0.787 -48.997 1.00 77.56 178 PRO A C 1
ATOM 1415 O O . PRO A 1 178 ? 37.575 -1.248 -48.007 1.00 77.56 178 PRO A O 1
ATOM 1418 N N . VAL A 1 179 ? 38.532 0.488 -49.061 1.00 76.50 179 VAL A N 1
ATOM 1419 C CA . VAL A 1 179 ? 38.359 1.441 -47.953 1.00 76.50 179 VAL A CA 1
ATOM 1420 C C . VAL A 1 179 ? 36.880 1.769 -47.732 1.00 76.50 179 VAL A C 1
ATOM 1422 O O . VAL A 1 179 ? 36.433 1.821 -46.587 1.00 76.50 179 VAL A O 1
ATOM 1425 N N . THR A 1 180 ? 36.096 1.937 -48.802 1.00 73.94 180 THR A N 1
ATOM 1426 C CA . THR A 1 180 ? 34.650 2.210 -48.689 1.00 73.94 180 THR A CA 1
ATOM 1427 C C . THR A 1 180 ? 33.873 1.014 -48.135 1.00 73.94 180 THR A C 1
ATOM 1429 O O . THR A 1 180 ? 33.070 1.182 -47.216 1.00 73.94 180 THR A O 1
ATOM 1432 N N . VAL A 1 181 ? 34.160 -0.206 -48.604 1.00 79.31 181 VAL A N 1
ATOM 1433 C CA . VAL A 1 181 ? 33.522 -1.428 -48.076 1.00 79.31 181 VAL A CA 1
ATOM 1434 C C . VAL A 1 181 ? 33.986 -1.750 -46.657 1.00 79.31 181 VAL A C 1
ATOM 1436 O O . VAL A 1 181 ? 33.165 -2.128 -45.822 1.00 79.31 181 VAL A O 1
ATOM 1439 N N . GLY A 1 182 ? 35.266 -1.534 -46.342 1.00 81.06 182 GLY A N 1
ATOM 1440 C CA . GLY A 1 182 ? 35.782 -1.646 -44.977 1.00 81.06 182 GLY A CA 1
ATOM 1441 C C . GLY A 1 182 ? 35.090 -0.678 -44.013 1.00 81.06 182 GLY A C 1
ATOM 1442 O O . GLY A 1 182 ? 34.695 -1.080 -42.920 1.00 81.06 182 GLY A O 1
ATOM 1443 N N . GLY A 1 183 ? 34.860 0.570 -44.436 1.00 78.81 183 GLY A N 1
ATOM 1444 C CA . GLY A 1 183 ? 34.098 1.557 -43.667 1.00 78.81 183 GLY A CA 1
ATOM 1445 C C . GLY A 1 183 ? 32.644 1.138 -43.431 1.00 78.81 183 GLY A C 1
ATOM 1446 O O . GLY A 1 183 ? 32.154 1.230 -42.306 1.00 78.81 183 GLY A O 1
ATOM 1447 N N . LEU A 1 184 ? 31.969 0.608 -44.457 1.00 79.31 184 LEU A N 1
ATOM 1448 C CA . LEU A 1 184 ? 30.598 0.103 -44.337 1.00 79.31 184 LEU A CA 1
ATOM 1449 C C . LEU A 1 184 ? 30.505 -1.078 -43.357 1.00 79.31 184 LEU A C 1
ATOM 1451 O O . LEU A 1 184 ? 29.624 -1.099 -42.497 1.00 79.31 184 LEU A O 1
ATOM 1455 N N . LEU A 1 185 ? 31.435 -2.034 -43.450 1.00 82.62 185 LEU A N 1
ATOM 1456 C CA . LEU A 1 185 ? 31.524 -3.175 -42.535 1.00 82.62 185 LEU A CA 1
ATOM 1457 C C . LEU A 1 185 ? 31.805 -2.741 -41.092 1.00 82.62 185 LEU A C 1
ATOM 1459 O O . LEU A 1 185 ? 31.221 -3.298 -40.163 1.00 82.62 185 LEU A O 1
ATOM 1463 N N . LEU A 1 186 ? 32.660 -1.735 -40.893 1.00 82.88 186 LEU A N 1
ATOM 1464 C CA . LEU A 1 186 ? 32.957 -1.188 -39.569 1.00 82.88 186 LEU A CA 1
ATOM 1465 C C . LEU A 1 186 ? 31.707 -0.554 -38.948 1.00 82.88 186 LEU A C 1
ATOM 1467 O O . LEU A 1 186 ? 31.367 -0.867 -37.807 1.00 82.88 186 LEU A O 1
ATOM 1471 N N . VAL A 1 187 ? 30.976 0.267 -39.708 1.00 81.50 187 VAL A N 1
ATOM 1472 C CA . VAL A 1 187 ? 29.713 0.868 -39.249 1.00 81.50 187 VAL A CA 1
ATOM 1473 C C . VAL A 1 187 ? 28.678 -0.214 -38.936 1.00 81.50 187 VAL A C 1
ATOM 1475 O O . VAL A 1 187 ? 28.069 -0.181 -37.868 1.00 81.50 187 VAL A O 1
ATOM 1478 N N . ALA A 1 188 ? 28.516 -1.215 -39.805 1.00 82.19 188 ALA A N 1
ATOM 1479 C CA . ALA A 1 188 ? 27.608 -2.334 -39.559 1.00 82.19 188 ALA A CA 1
ATOM 1480 C C . ALA A 1 188 ? 27.978 -3.112 -38.280 1.00 82.19 188 ALA A C 1
ATOM 1482 O O . ALA A 1 188 ? 27.106 -3.421 -37.469 1.00 82.19 188 ALA A O 1
ATOM 1483 N N . SER A 1 189 ? 29.269 -3.366 -38.051 1.00 86.94 189 SER A N 1
ATOM 1484 C CA . SER A 1 189 ? 29.770 -4.016 -36.834 1.00 86.94 189 SER A CA 1
ATOM 1485 C C . SER A 1 189 ? 29.480 -3.190 -35.575 1.00 86.94 189 SER A C 1
ATOM 1487 O O . SER A 1 189 ? 28.977 -3.719 -34.579 1.00 86.94 189 SER A O 1
ATOM 1489 N N . MET A 1 190 ? 29.706 -1.874 -35.632 1.00 84.75 190 MET A N 1
ATOM 1490 C CA . MET A 1 190 ? 29.399 -0.956 -34.532 1.00 84.75 190 MET A CA 1
ATOM 1491 C C . MET A 1 190 ? 27.899 -0.953 -34.195 1.00 84.75 190 MET A C 1
ATOM 1493 O O . MET A 1 190 ? 27.532 -0.943 -33.020 1.00 84.75 190 MET A O 1
ATOM 1497 N N . LEU A 1 191 ? 27.025 -1.026 -35.204 1.00 81.88 191 LEU A N 1
ATOM 1498 C CA . LEU A 1 191 ? 25.574 -1.110 -35.012 1.00 81.88 191 LEU A CA 1
ATOM 1499 C C . LEU A 1 191 ? 25.139 -2.425 -34.360 1.00 81.88 191 LEU A C 1
ATOM 1501 O O . LEU A 1 191 ? 24.297 -2.405 -33.462 1.00 81.88 191 LEU A O 1
ATOM 1505 N N . ILE A 1 192 ? 25.729 -3.555 -34.756 1.00 84.00 192 ILE A N 1
ATOM 1506 C CA . ILE A 1 192 ? 25.472 -4.859 -34.122 1.00 84.00 192 ILE A CA 1
ATOM 1507 C C . ILE A 1 192 ? 25.875 -4.820 -32.641 1.00 84.00 192 ILE A C 1
ATOM 1509 O O . ILE A 1 192 ? 25.136 -5.294 -31.773 1.00 84.00 192 ILE A O 1
ATOM 1513 N N . TRP A 1 193 ? 27.016 -4.205 -32.327 1.00 85.25 193 TRP A N 1
ATOM 1514 C CA . TRP A 1 193 ? 27.461 -4.018 -30.945 1.00 85.25 193 TRP A CA 1
ATOM 1515 C C . TRP A 1 193 ? 26.541 -3.094 -30.143 1.00 85.25 193 TRP A C 1
ATOM 1517 O O . TRP A 1 193 ? 26.156 -3.434 -29.021 1.00 85.25 193 TRP A O 1
ATOM 1527 N N . ALA A 1 194 ? 26.112 -1.974 -30.727 1.00 80.75 194 ALA A N 1
ATOM 1528 C CA . ALA A 1 194 ? 25.134 -1.085 -30.107 1.00 80.75 194 ALA A CA 1
ATOM 1529 C C . ALA A 1 194 ? 23.803 -1.812 -29.842 1.00 80.75 194 ALA A C 1
ATOM 1531 O O . ALA A 1 194 ? 23.236 -1.705 -28.756 1.00 80.75 194 ALA A O 1
ATOM 1532 N N . MET A 1 195 ? 23.329 -2.627 -30.788 1.00 81.56 195 MET A N 1
ATOM 1533 C CA . MET A 1 195 ? 22.126 -3.449 -30.638 1.00 81.56 195 MET A CA 1
ATOM 1534 C C . MET A 1 195 ? 22.233 -4.434 -29.470 1.00 81.56 195 MET A C 1
ATOM 1536 O O . MET A 1 195 ? 21.287 -4.585 -28.689 1.00 81.56 195 MET A O 1
ATOM 1540 N N . ARG A 1 196 ? 23.397 -5.072 -29.312 1.00 83.06 196 ARG A N 1
ATOM 1541 C CA . ARG A 1 196 ? 23.678 -5.968 -28.185 1.00 83.06 196 ARG A CA 1
ATOM 1542 C C . ARG A 1 196 ? 23.626 -5.217 -26.849 1.00 83.06 196 ARG A C 1
ATOM 1544 O O . ARG A 1 196 ? 23.041 -5.724 -25.894 1.00 83.06 19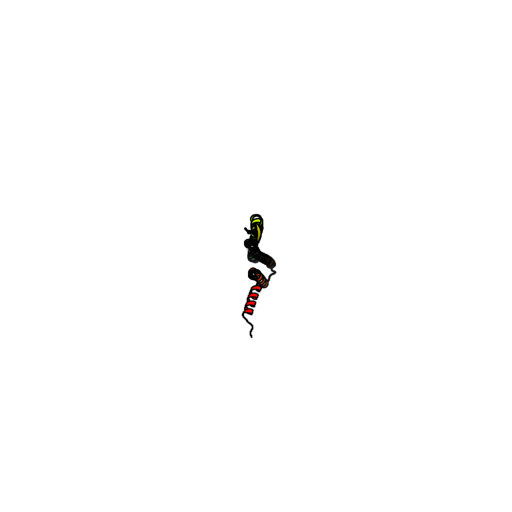6 ARG A O 1
ATOM 1551 N N . PHE A 1 197 ? 24.163 -3.998 -26.798 1.00 82.88 197 PHE A N 1
ATOM 1552 C CA . PHE A 1 197 ? 24.105 -3.130 -25.619 1.00 82.88 197 PHE A CA 1
ATOM 1553 C C . PHE A 1 197 ? 22.665 -2.723 -25.255 1.00 82.88 197 PHE A C 1
ATOM 1555 O O . PHE A 1 197 ? 22.236 -2.926 -24.119 1.00 82.88 197 PHE A O 1
ATOM 1562 N N . PHE A 1 198 ? 21.871 -2.246 -26.221 1.00 82.12 198 PHE A N 1
ATOM 1563 C CA . PHE A 1 198 ? 20.466 -1.884 -25.984 1.00 82.12 198 PHE A CA 1
ATOM 1564 C C . PHE A 1 198 ? 19.608 -3.076 -25.547 1.00 82.12 198 PHE A C 1
ATOM 1566 O O . PHE A 1 198 ? 18.753 -2.933 -24.672 1.00 82.12 198 PHE A O 1
ATOM 1573 N N . SER A 1 199 ? 19.861 -4.262 -26.107 1.00 82.38 199 SER A N 1
ATOM 1574 C CA . SER A 1 199 ? 19.166 -5.494 -25.718 1.00 82.38 199 SER A CA 1
ATOM 1575 C C . SER A 1 199 ? 19.427 -5.855 -24.252 1.00 82.38 199 SER A C 1
ATOM 1577 O O . SER A 1 199 ? 18.489 -6.206 -23.536 1.00 82.38 199 SER A O 1
ATOM 1579 N N . LYS A 1 200 ? 20.674 -5.705 -23.775 1.00 83.75 200 LYS A N 1
ATOM 1580 C CA . LYS A 1 200 ? 21.030 -5.920 -22.361 1.00 83.75 200 LYS A CA 1
ATOM 1581 C C . LYS A 1 200 ? 20.282 -4.958 -21.432 1.00 83.75 200 LYS A C 1
ATOM 1583 O O . LYS A 1 200 ? 19.690 -5.403 -20.452 1.00 83.75 200 LYS A O 1
ATOM 1588 N N . ILE A 1 201 ? 20.243 -3.665 -21.764 1.00 81.56 201 ILE A N 1
ATOM 1589 C CA . ILE A 1 201 ? 19.514 -2.660 -20.967 1.00 81.56 201 ILE A CA 1
ATOM 1590 C C . ILE A 1 201 ? 18.015 -2.980 -20.923 1.00 81.56 201 ILE A C 1
ATOM 1592 O O . ILE A 1 201 ? 17.403 -2.955 -19.856 1.00 81.56 201 ILE A O 1
ATOM 1596 N N . TYR A 1 202 ? 17.420 -3.322 -22.070 1.00 83.31 202 TYR A N 1
ATOM 1597 C CA . TYR A 1 202 ? 16.003 -3.676 -22.150 1.00 83.31 202 TYR A CA 1
ATOM 1598 C C . TYR A 1 202 ? 15.654 -4.879 -21.266 1.00 83.31 202 TYR A C 1
ATOM 1600 O O . TYR A 1 202 ? 14.658 -4.839 -20.536 1.00 83.31 202 TYR A O 1
ATOM 1608 N N . LEU A 1 203 ? 16.473 -5.936 -21.322 1.00 83.06 203 LEU A N 1
ATOM 1609 C CA . LEU A 1 203 ? 16.291 -7.125 -20.495 1.00 83.06 203 LEU A CA 1
ATOM 1610 C C . LEU A 1 203 ? 16.444 -6.793 -19.009 1.00 83.06 203 LEU A C 1
ATOM 1612 O O . LEU A 1 203 ? 15.607 -7.224 -18.221 1.00 83.06 203 LEU A O 1
ATOM 1616 N N . SER A 1 204 ? 17.431 -5.974 -18.637 1.00 83.88 204 SER A N 1
ATOM 1617 C CA . SER A 1 204 ? 17.639 -5.540 -17.250 1.00 83.88 204 SER A CA 1
ATOM 1618 C C . SER A 1 204 ? 16.412 -4.833 -16.672 1.00 83.88 204 SER A C 1
ATOM 1620 O O . SER A 1 204 ? 15.881 -5.249 -15.646 1.00 83.88 204 SER A O 1
ATOM 1622 N N . GLU A 1 205 ? 15.903 -3.809 -17.359 1.00 83.81 205 GLU A N 1
ATOM 1623 C CA . GLU A 1 205 ? 14.714 -3.061 -16.922 1.00 83.81 205 GLU A CA 1
ATOM 1624 C C . GLU A 1 205 ? 13.470 -3.956 -16.831 1.00 83.81 205 GLU A C 1
ATOM 1626 O O . GLU A 1 205 ? 12.634 -3.805 -15.938 1.00 83.81 205 GLU A O 1
ATOM 1631 N N . ARG A 1 206 ? 13.341 -4.928 -17.744 1.00 83.88 206 ARG A N 1
ATOM 1632 C CA . ARG A 1 206 ? 12.244 -5.902 -17.717 1.00 83.88 206 ARG A CA 1
ATOM 1633 C C . ARG A 1 206 ? 12.361 -6.867 -16.536 1.00 83.88 206 ARG A C 1
ATOM 1635 O O . ARG A 1 206 ? 11.344 -7.144 -15.905 1.00 83.88 206 ARG A O 1
ATOM 1642 N N . HIS A 1 207 ? 13.556 -7.371 -16.233 1.00 86.75 207 HIS A N 1
ATOM 1643 C CA . HIS A 1 207 ? 13.790 -8.208 -15.054 1.00 86.75 207 HIS A CA 1
ATOM 1644 C C . HIS A 1 207 ? 13.474 -7.450 -13.764 1.00 86.75 207 HIS A C 1
ATOM 1646 O O . HIS A 1 207 ? 12.822 -7.999 -12.879 1.00 86.75 207 HIS A O 1
ATOM 1652 N N . LEU A 1 208 ? 13.843 -6.170 -13.694 1.00 84.62 208 LEU A N 1
ATOM 1653 C CA . LEU A 1 208 ? 13.546 -5.321 -12.545 1.00 84.62 208 LEU A CA 1
ATOM 1654 C C . LEU A 1 208 ? 12.037 -5.080 -12.379 1.00 84.62 208 LEU A C 1
ATOM 1656 O O . LEU A 1 208 ? 11.508 -5.151 -11.268 1.00 84.62 208 LEU A O 1
ATOM 1660 N N . ALA A 1 209 ? 11.321 -4.869 -13.489 1.00 85.81 209 ALA A N 1
ATOM 1661 C CA . ALA A 1 209 ? 9.866 -4.744 -13.486 1.00 85.81 209 ALA A CA 1
ATOM 1662 C C . ALA A 1 209 ? 9.166 -6.036 -13.024 1.00 85.81 209 ALA A C 1
ATOM 1664 O O . ALA A 1 209 ? 8.255 -5.961 -12.200 1.00 85.81 209 ALA A O 1
ATOM 1665 N N . LEU A 1 210 ? 9.611 -7.205 -13.502 1.00 86.44 210 LEU A N 1
ATOM 1666 C CA . LEU A 1 210 ? 9.092 -8.507 -13.060 1.00 86.44 210 LEU A CA 1
ATOM 1667 C C . LEU A 1 210 ? 9.371 -8.747 -11.572 1.00 86.44 210 LEU A C 1
ATOM 1669 O O . LEU A 1 210 ? 8.471 -9.149 -10.844 1.00 86.44 210 LEU A O 1
ATOM 1673 N N . GLY A 1 211 ? 10.566 -8.397 -11.087 1.00 86.00 211 GLY A N 1
ATOM 1674 C CA . GLY A 1 211 ? 10.890 -8.481 -9.662 1.00 86.00 211 GLY A CA 1
ATOM 1675 C C . GLY A 1 211 ? 10.000 -7.587 -8.787 1.00 86.00 211 GLY A C 1
ATOM 1676 O O . GLY A 1 211 ? 9.624 -7.978 -7.683 1.00 86.00 211 GLY A O 1
ATOM 1677 N N . CYS A 1 212 ? 9.607 -6.405 -9.275 1.00 86.06 212 CYS A N 1
ATOM 1678 C CA . CYS A 1 212 ? 8.627 -5.558 -8.585 1.00 86.06 212 CYS A CA 1
ATOM 1679 C C . CYS A 1 212 ? 7.226 -6.195 -8.563 1.00 86.06 212 CYS A C 1
ATOM 1681 O O . CYS A 1 212 ? 6.524 -6.100 -7.557 1.00 86.06 212 CYS A O 1
ATOM 1683 N N . GLU A 1 213 ? 6.816 -6.839 -9.658 1.00 87.12 213 GLU A N 1
ATOM 1684 C CA . GLU A 1 213 ? 5.519 -7.513 -9.780 1.00 87.12 213 GLU A CA 1
ATOM 1685 C C . GLU A 1 213 ? 5.423 -8.744 -8.867 1.00 87.12 213 GLU A C 1
ATOM 1687 O O . GLU A 1 213 ? 4.438 -8.894 -8.146 1.00 87.12 213 GLU A O 1
ATOM 1692 N N . GLU A 1 214 ? 6.480 -9.556 -8.802 1.00 88.19 214 GLU A N 1
ATOM 1693 C CA . GLU A 1 214 ? 6.591 -10.685 -7.871 1.00 88.19 214 GLU A CA 1
ATOM 1694 C C .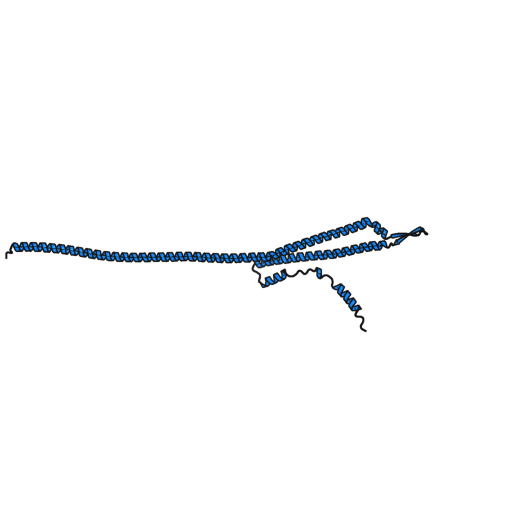 GLU A 1 214 ? 6.498 -10.219 -6.412 1.00 88.19 214 GLU A C 1
ATOM 1696 O O . GLU A 1 214 ? 5.691 -10.736 -5.640 1.00 88.19 214 GLU A O 1
ATOM 1701 N N . ARG A 1 215 ? 7.260 -9.185 -6.027 1.00 86.75 215 ARG A N 1
ATOM 1702 C CA . ARG A 1 215 ? 7.211 -8.623 -4.662 1.00 86.75 215 ARG A CA 1
ATOM 1703 C C . ARG A 1 215 ? 5.839 -8.072 -4.309 1.00 86.75 215 ARG A C 1
ATOM 1705 O O . ARG A 1 215 ? 5.390 -8.233 -3.173 1.00 86.75 215 ARG A O 1
ATOM 1712 N N . LYS A 1 216 ? 5.158 -7.437 -5.263 1.00 86.94 216 LYS A N 1
ATOM 1713 C CA . LYS A 1 216 ? 3.781 -6.978 -5.078 1.00 86.94 216 LYS A CA 1
ATOM 1714 C C . LYS A 1 216 ? 2.846 -8.161 -4.817 1.00 86.94 216 LYS A C 1
ATOM 1716 O O . LYS A 1 216 ? 2.131 -8.133 -3.820 1.00 86.94 216 LYS A O 1
ATOM 1721 N N . ALA A 1 217 ? 2.898 -9.198 -5.653 1.00 86.88 217 ALA A N 1
ATOM 1722 C CA . ALA A 1 217 ? 2.072 -10.392 -5.494 1.00 86.88 217 ALA A CA 1
ATOM 1723 C C . ALA A 1 217 ? 2.322 -11.086 -4.145 1.00 86.88 217 ALA A C 1
ATOM 1725 O O . ALA A 1 217 ? 1.372 -11.448 -3.456 1.00 86.88 217 ALA A O 1
ATOM 1726 N N . PHE A 1 218 ? 3.583 -11.194 -3.710 1.00 84.75 218 PHE A N 1
ATOM 1727 C CA . PHE A 1 218 ? 3.916 -11.733 -2.390 1.00 84.75 218 PHE A CA 1
ATOM 1728 C C . PHE A 1 218 ? 3.409 -10.860 -1.241 1.00 84.75 218 PHE A C 1
ATOM 1730 O O . PHE A 1 218 ? 2.906 -11.396 -0.259 1.00 84.75 218 PHE A O 1
ATOM 1737 N N . THR A 1 219 ? 3.495 -9.531 -1.357 1.00 84.88 219 THR A N 1
ATOM 1738 C CA . THR A 1 219 ? 2.970 -8.614 -0.329 1.00 84.88 219 THR A CA 1
ATOM 1739 C C . THR A 1 219 ? 1.450 -8.729 -0.213 1.00 84.88 219 THR A C 1
ATOM 1741 O O . THR A 1 219 ? 0.919 -8.762 0.892 1.00 84.88 219 THR A O 1
ATOM 1744 N N . GLU A 1 220 ? 0.743 -8.813 -1.341 1.00 84.12 220 GLU A N 1
ATOM 1745 C CA . GLU A 1 220 ? -0.714 -8.978 -1.373 1.00 84.12 220 GLU A CA 1
ATOM 1746 C C . GLU A 1 220 ? -1.144 -10.354 -0.840 1.00 84.12 220 GLU A C 1
ATOM 1748 O O . GLU A 1 220 ? -2.089 -10.436 -0.055 1.00 84.12 220 GLU A O 1
ATOM 1753 N N . ALA A 1 221 ? -0.419 -11.422 -1.186 1.00 85.19 221 ALA A N 1
ATOM 1754 C CA . ALA A 1 221 ? -0.654 -12.760 -0.645 1.00 85.19 221 ALA A CA 1
ATOM 1755 C C . ALA A 1 221 ? -0.391 -12.824 0.869 1.00 85.19 221 ALA A C 1
ATOM 1757 O O . ALA A 1 221 ? -1.189 -13.389 1.613 1.00 85.19 221 ALA A O 1
ATOM 1758 N N . TYR A 1 222 ? 0.689 -12.200 1.344 1.00 82.00 222 TYR A N 1
ATOM 1759 C CA . TYR A 1 222 ? 0.982 -12.087 2.772 1.00 82.00 222 TYR A CA 1
ATOM 1760 C C . TYR A 1 222 ? -0.100 -11.300 3.513 1.00 82.00 222 TYR A C 1
ATOM 1762 O O . TYR A 1 222 ? -0.560 -11.727 4.568 1.00 82.00 222 TYR A O 1
ATOM 1770 N N . LEU A 1 223 ? -0.559 -10.185 2.939 1.00 82.12 223 LEU A N 1
ATOM 1771 C CA . LEU A 1 223 ? -1.654 -9.401 3.498 1.00 82.12 223 LEU A CA 1
ATOM 1772 C C . LEU A 1 223 ? -2.930 -10.244 3.651 1.00 82.12 223 LEU A C 1
ATOM 1774 O O . LEU A 1 223 ? -3.612 -10.121 4.665 1.00 82.12 223 LEU A O 1
ATOM 1778 N N . ALA A 1 224 ? -3.238 -11.111 2.681 1.00 81.88 224 ALA A N 1
ATOM 1779 C CA . ALA A 1 224 ? -4.365 -12.038 2.768 1.00 81.88 224 ALA A CA 1
ATOM 1780 C C . ALA A 1 224 ? -4.185 -13.095 3.876 1.00 81.88 224 ALA A C 1
ATOM 1782 O O . ALA A 1 224 ? -5.142 -13.396 4.580 1.00 81.88 224 ALA A O 1
ATOM 1783 N N . LEU A 1 225 ? -2.969 -13.610 4.081 1.00 81.12 225 LEU A N 1
ATOM 1784 C CA . LEU A 1 225 ? -2.671 -14.569 5.157 1.00 81.12 225 LEU A CA 1
ATOM 1785 C C . LEU A 1 225 ? -2.740 -13.930 6.553 1.00 81.12 225 LEU A C 1
ATOM 1787 O O . LEU A 1 225 ? -3.250 -14.532 7.493 1.00 81.12 225 LEU A O 1
ATOM 1791 N N . VAL A 1 226 ? -2.266 -12.689 6.696 1.00 77.75 226 VAL A N 1
ATOM 1792 C CA . VAL A 1 226 ? -2.369 -11.939 7.960 1.00 77.75 226 VAL A CA 1
ATOM 1793 C C . VAL A 1 226 ? -3.831 -11.666 8.324 1.00 77.75 226 VAL A C 1
ATOM 1795 O O . VAL A 1 226 ? -4.181 -11.723 9.500 1.00 77.75 226 VAL A O 1
ATOM 1798 N N . MET A 1 227 ? -4.703 -11.423 7.336 1.00 71.94 227 MET A N 1
ATOM 1799 C CA . MET A 1 227 ? -6.148 -11.289 7.576 1.00 71.94 227 MET A CA 1
ATOM 1800 C C . MET A 1 227 ? -6.784 -12.553 8.155 1.00 71.94 227 MET A C 1
ATOM 1802 O O . MET A 1 227 ? -7.711 -12.445 8.952 1.00 71.94 227 MET A O 1
ATOM 1806 N N . ASP A 1 228 ? -6.291 -13.728 7.770 1.00 77.12 228 ASP A N 1
ATOM 1807 C CA . ASP A 1 228 ? -6.818 -15.020 8.217 1.00 77.12 228 ASP A CA 1
ATOM 1808 C C . ASP A 1 228 ? -6.219 -15.468 9.571 1.00 77.12 228 ASP A C 1
ATOM 1810 O O . ASP A 1 228 ? -6.401 -16.606 9.995 1.00 77.12 228 ASP A O 1
ATOM 1814 N N . ASN A 1 229 ? -5.476 -14.585 10.266 1.00 68.06 229 ASN A N 1
ATOM 1815 C CA . ASN A 1 229 ? -4.754 -14.871 11.519 1.00 68.06 229 ASN A CA 1
ATOM 1816 C C . ASN A 1 229 ? -3.829 -16.109 11.444 1.00 68.06 229 ASN A C 1
ATOM 1818 O O . ASN A 1 229 ? -3.480 -16.704 12.464 1.00 68.06 229 ASN A O 1
ATOM 1822 N N . SER A 1 230 ? -3.394 -16.503 10.244 1.00 63.22 230 SER A N 1
ATOM 1823 C CA . SER A 1 230 ? -2.703 -17.775 10.012 1.00 63.22 230 SER A CA 1
ATOM 1824 C C . SER A 1 230 ? -1.171 -17.679 10.071 1.00 63.22 230 SER A C 1
ATOM 1826 O O . SER A 1 230 ? -0.491 -18.619 9.657 1.00 63.22 230 SER A O 1
ATOM 1828 N N . VAL A 1 231 ? -0.611 -16.546 10.513 1.00 65.31 231 VAL A N 1
ATOM 1829 C CA . VAL A 1 231 ? 0.822 -16.231 10.371 1.00 65.31 231 VAL A CA 1
ATOM 1830 C C . VAL A 1 231 ? 1.497 -16.060 11.733 1.00 65.31 231 VAL A C 1
ATOM 1832 O O . VAL A 1 231 ? 1.111 -15.199 12.522 1.00 65.31 231 VAL A O 1
ATOM 1835 N N . SER A 1 232 ? 2.538 -16.857 12.003 1.00 71.12 232 SER A N 1
ATOM 1836 C CA . SER A 1 232 ? 3.377 -16.713 13.206 1.00 71.12 232 SER A CA 1
ATOM 1837 C C . SER A 1 232 ? 4.469 -15.646 13.020 1.00 71.12 232 SER A C 1
ATOM 1839 O O . SER A 1 232 ? 4.877 -15.346 11.896 1.00 71.12 232 SER A O 1
ATOM 1841 N N . ARG A 1 233 ? 5.003 -15.085 14.118 1.00 69.38 233 ARG A N 1
ATOM 1842 C CA . ARG A 1 233 ? 6.075 -14.066 14.055 1.00 69.38 233 ARG A CA 1
ATOM 1843 C C . ARG A 1 233 ? 7.340 -14.559 13.340 1.00 69.38 233 ARG A C 1
ATOM 1845 O O . ARG A 1 233 ? 8.047 -13.760 12.731 1.00 69.38 233 ARG A O 1
ATOM 1852 N N . GLU A 1 234 ? 7.635 -15.859 13.386 1.00 71.31 234 GLU A N 1
ATOM 1853 C CA . GLU A 1 234 ? 8.772 -16.438 12.659 1.00 71.31 234 GLU A CA 1
ATOM 1854 C C . GLU A 1 234 ? 8.565 -16.380 11.137 1.00 71.31 234 GLU A C 1
ATOM 1856 O O . GLU A 1 234 ? 9.510 -16.128 10.390 1.00 71.31 234 GLU A O 1
ATOM 1861 N N . GLN A 1 235 ? 7.327 -16.568 10.670 1.00 74.44 235 GLN A N 1
ATOM 1862 C CA . GLN A 1 235 ? 6.976 -16.495 9.251 1.00 74.44 235 GLN A CA 1
ATOM 1863 C C . GLN A 1 235 ? 7.017 -15.052 8.732 1.00 74.44 235 GLN A C 1
ATOM 1865 O O . GLN A 1 235 ? 7.466 -14.820 7.609 1.00 74.44 235 GLN A O 1
ATOM 1870 N N . GLU A 1 236 ? 6.641 -14.074 9.561 1.00 78.62 236 GLU A N 1
ATOM 1871 C CA . GLU A 1 236 ? 6.745 -12.645 9.235 1.00 78.62 236 GLU A CA 1
ATOM 1872 C C . GLU A 1 236 ? 8.193 -12.231 8.925 1.00 78.62 236 GLU A C 1
ATOM 1874 O O . GLU A 1 236 ? 8.453 -11.591 7.903 1.00 78.62 236 GLU A O 1
ATOM 1879 N N . ALA A 1 237 ? 9.158 -12.650 9.751 1.00 78.25 237 ALA A N 1
ATOM 1880 C CA . ALA A 1 237 ? 10.571 -12.341 9.530 1.00 78.25 237 ALA A CA 1
ATOM 1881 C C . ALA A 1 237 ? 11.103 -12.929 8.209 1.00 78.25 237 ALA A C 1
ATOM 1883 O O . ALA A 1 237 ? 11.864 -12.271 7.496 1.00 78.25 237 ALA A O 1
ATOM 1884 N N . ILE A 1 238 ? 10.672 -14.145 7.851 1.00 79.56 238 ILE A N 1
ATOM 1885 C CA . ILE A 1 238 ? 11.044 -14.808 6.591 1.00 79.56 238 ILE A CA 1
ATOM 1886 C C . ILE A 1 238 ? 10.460 -14.057 5.385 1.00 79.56 238 ILE A C 1
ATOM 1888 O O . ILE A 1 238 ? 11.159 -13.842 4.387 1.00 79.56 238 ILE A O 1
ATOM 1892 N N . VAL A 1 239 ? 9.200 -13.620 5.471 1.00 76.88 239 VAL A N 1
ATOM 1893 C CA . VAL A 1 239 ? 8.545 -12.853 4.402 1.00 76.88 239 VAL A CA 1
ATOM 1894 C C . VAL A 1 239 ? 9.210 -11.490 4.230 1.00 76.88 239 VAL A C 1
ATOM 1896 O O . VAL A 1 239 ? 9.554 -11.133 3.102 1.00 76.88 239 VAL A O 1
ATOM 1899 N N . LEU A 1 240 ? 9.485 -10.760 5.318 1.00 79.44 240 LEU A N 1
ATOM 1900 C CA . LEU A 1 240 ? 10.208 -9.486 5.249 1.00 79.44 240 LEU A CA 1
ATOM 1901 C C . LEU A 1 240 ? 11.612 -9.658 4.655 1.00 79.44 240 LEU A C 1
ATOM 1903 O O . LEU A 1 240 ? 12.002 -8.884 3.782 1.00 79.44 240 LEU A O 1
ATOM 1907 N N . ALA A 1 241 ? 12.361 -10.682 5.074 1.00 81.00 241 ALA A N 1
ATOM 1908 C CA . ALA A 1 241 ? 13.688 -10.958 4.526 1.00 81.00 241 ALA A CA 1
ATOM 1909 C C . ALA A 1 241 ? 13.640 -11.249 3.016 1.00 81.00 241 ALA A C 1
ATOM 1911 O O . ALA A 1 241 ? 14.512 -10.811 2.264 1.00 81.00 241 ALA A O 1
ATOM 1912 N N . THR A 1 242 ? 12.596 -11.943 2.559 1.00 78.81 242 THR A N 1
ATOM 1913 C CA . THR A 1 242 ? 12.370 -12.215 1.133 1.00 78.81 242 THR A CA 1
ATOM 1914 C C . THR A 1 242 ? 11.993 -10.940 0.372 1.00 78.81 242 THR A C 1
ATOM 1916 O O . THR A 1 242 ? 12.507 -10.701 -0.722 1.00 78.81 242 THR A O 1
ATOM 1919 N N . LEU A 1 243 ? 11.157 -10.082 0.965 1.00 76.12 243 LEU A N 1
ATOM 1920 C CA . LEU A 1 243 ? 10.665 -8.845 0.353 1.00 76.12 243 LEU A CA 1
ATOM 1921 C C . LEU A 1 243 ? 11.751 -7.761 0.225 1.00 76.12 243 LEU A C 1
ATOM 1923 O O . LEU A 1 243 ? 11.786 -7.034 -0.771 1.00 76.12 243 LEU A O 1
ATOM 1927 N N . PHE A 1 244 ? 12.652 -7.672 1.209 1.00 74.50 244 PHE A N 1
ATOM 1928 C CA . PHE A 1 244 ? 13.742 -6.690 1.260 1.00 74.50 244 PHE A CA 1
ATOM 1929 C C . PHE A 1 244 ? 15.075 -7.193 0.702 1.00 74.50 244 PHE A C 1
ATOM 1931 O O . PHE A 1 244 ? 16.066 -6.460 0.726 1.00 74.50 244 PHE A O 1
ATOM 1938 N N . ARG A 1 245 ? 15.130 -8.414 0.157 1.00 79.62 245 ARG A N 1
ATOM 1939 C CA . ARG A 1 245 ? 16.345 -8.910 -0.495 1.00 79.62 245 ARG A CA 1
ATOM 1940 C C . ARG A 1 245 ? 16.741 -7.957 -1.638 1.00 79.62 245 ARG A C 1
ATOM 1942 O O . ARG A 1 245 ? 15.884 -7.611 -2.451 1.00 79.62 245 ARG A O 1
ATOM 1949 N N . PRO A 1 246 ? 18.005 -7.524 -1.757 1.00 70.00 246 PRO A N 1
ATOM 1950 C CA . PRO A 1 246 ? 18.432 -6.715 -2.898 1.00 70.00 246 PRO A CA 1
ATOM 1951 C C . PRO A 1 246 ? 18.212 -7.485 -4.211 1.00 70.00 246 PRO A C 1
ATOM 1953 O O . PRO A 1 246 ? 18.476 -8.691 -4.275 1.00 70.00 246 PRO A O 1
ATOM 1956 N N . SER A 1 247 ? 17.684 -6.818 -5.245 1.00 64.88 247 SER A N 1
ATOM 1957 C CA . SER A 1 247 ? 17.593 -7.411 -6.583 1.00 64.88 247 SER A CA 1
ATOM 1958 C C . SER A 1 247 ? 19.005 -7.627 -7.121 1.00 64.88 247 SER A C 1
ATOM 1960 O O . SER A 1 247 ? 19.858 -6.746 -7.031 1.00 64.88 247 SER A O 1
ATOM 1962 N N . GLN A 1 248 ? 19.280 -8.825 -7.635 1.00 59.28 248 GLN A N 1
ATOM 1963 C CA . GLN A 1 248 ? 20.528 -9.076 -8.344 1.00 59.28 248 GLN A CA 1
ATOM 1964 C C . GLN A 1 248 ? 20.368 -8.535 -9.764 1.00 59.28 248 GLN A C 1
ATOM 1966 O O . GLN A 1 248 ? 19.809 -9.215 -10.620 1.00 59.28 248 GLN A O 1
ATOM 1971 N N . ASP A 1 249 ? 20.824 -7.310 -10.008 1.00 57.28 249 ASP A N 1
ATOM 1972 C CA . ASP A 1 249 ? 20.920 -6.781 -11.366 1.00 57.28 249 ASP A CA 1
ATOM 1973 C C . ASP A 1 249 ? 22.018 -7.553 -12.111 1.00 57.28 249 ASP A C 1
ATOM 1975 O O . ASP A 1 249 ? 23.209 -7.417 -11.830 1.00 57.28 249 ASP A O 1
ATOM 1979 N N . GLY A 1 250 ? 21.610 -8.407 -13.055 1.00 51.47 250 GLY A N 1
ATOM 1980 C CA . GLY A 1 250 ? 22.509 -9.274 -13.833 1.00 51.47 250 GLY A CA 1
ATOM 1981 C C . GLY A 1 250 ? 23.508 -8.524 -14.722 1.00 51.47 250 GLY A C 1
ATOM 1982 O O . GLY A 1 250 ? 24.483 -9.104 -15.183 1.00 51.47 250 GLY A O 1
ATOM 1983 N N . VAL A 1 251 ? 23.332 -7.214 -14.913 1.00 49.66 251 VAL A N 1
ATOM 1984 C CA . VAL A 1 251 ? 24.164 -6.404 -15.817 1.00 49.66 251 VAL A CA 1
ATOM 1985 C C . VAL A 1 251 ? 25.628 -6.305 -15.372 1.00 49.66 251 VAL A C 1
ATOM 1987 O O . VAL A 1 251 ? 26.494 -6.152 -16.225 1.00 49.66 251 VAL A O 1
ATOM 1990 N N . ILE A 1 252 ? 25.930 -6.441 -14.076 1.00 50.28 252 ILE A N 1
ATOM 1991 C CA . ILE A 1 252 ? 27.297 -6.263 -13.541 1.00 50.28 252 ILE A CA 1
ATOM 1992 C C . ILE A 1 252 ? 28.050 -7.604 -13.398 1.00 50.28 252 ILE A C 1
ATOM 1994 O O . ILE A 1 252 ? 29.225 -7.620 -13.045 1.00 50.28 252 ILE A O 1
ATOM 1998 N N . ARG A 1 253 ? 27.406 -8.751 -13.669 1.00 48.25 253 ARG A N 1
ATOM 1999 C CA . ARG A 1 253 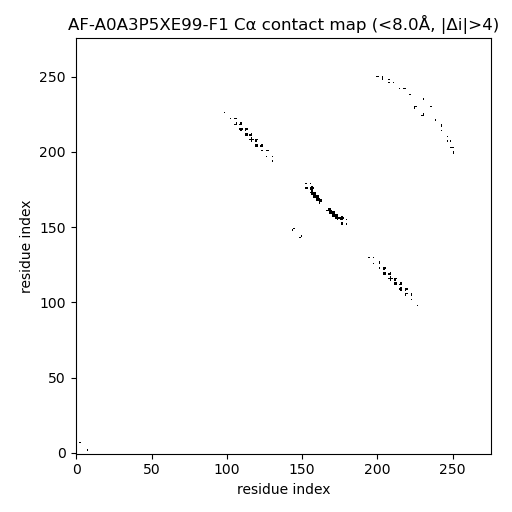? 28.051 -10.081 -13.586 1.00 48.25 253 ARG A CA 1
ATOM 2000 C C . ARG A 1 253 ? 28.358 -10.728 -14.935 1.00 48.25 253 ARG A C 1
ATOM 2002 O O . ARG A 1 253 ? 29.123 -11.686 -14.956 1.00 48.25 253 ARG A O 1
ATOM 2009 N N . ASP A 1 254 ? 27.817 -10.190 -16.025 1.00 47.31 254 ASP A N 1
ATOM 2010 C CA . ASP A 1 254 ? 27.917 -10.778 -17.368 1.00 47.31 254 ASP A CA 1
ATOM 2011 C C . ASP A 1 254 ? 29.061 -10.186 -18.222 1.00 47.31 254 ASP A C 1
ATOM 2013 O O . ASP A 1 254 ? 29.041 -10.302 -19.453 1.00 47.31 254 ASP A O 1
ATOM 2017 N N . GLU A 1 255 ? 30.050 -9.523 -17.611 1.00 48.25 255 GLU A N 1
ATOM 2018 C CA . GLU A 1 255 ? 31.356 -9.363 -18.260 1.00 48.25 255 GLU A CA 1
ATOM 2019 C C . GLU A 1 255 ? 32.122 -10.675 -18.073 1.00 48.25 255 GLU A C 1
ATOM 2021 O O . GLU A 1 255 ? 32.592 -10.989 -16.982 1.00 48.25 255 GLU A O 1
ATOM 2026 N N . ASP A 1 256 ? 32.138 -11.484 -19.135 1.00 48.31 256 ASP A N 1
ATOM 2027 C CA . ASP A 1 256 ? 32.801 -12.784 -19.225 1.00 48.31 256 ASP A CA 1
ATOM 2028 C C . ASP A 1 256 ? 34.215 -12.761 -18.602 1.00 48.31 256 ASP A C 1
ATOM 2030 O O . ASP A 1 256 ? 35.152 -12.260 -19.226 1.00 48.31 256 ASP A O 1
ATOM 2034 N N . PRO A 1 257 ? 34.447 -13.411 -17.443 1.00 52.31 257 PRO A N 1
ATOM 2035 C CA . PRO A 1 257 ? 35.795 -13.578 -16.891 1.00 52.31 257 PRO A CA 1
ATOM 2036 C C . PRO A 1 257 ? 36.652 -14.522 -17.749 1.00 52.31 257 PRO A C 1
ATOM 2038 O O . PRO A 1 257 ? 37.856 -14.660 -17.545 1.00 52.31 257 PRO A O 1
ATOM 2041 N N . SER A 1 258 ? 36.030 -15.233 -18.692 1.00 51.28 258 SER A N 1
ATOM 2042 C CA . SER A 1 258 ? 36.654 -16.309 -19.458 1.00 51.28 258 SER A CA 1
ATOM 2043 C C . SER A 1 258 ? 37.727 -15.810 -20.429 1.00 51.28 258 SER A C 1
ATOM 2045 O O . SER A 1 258 ? 38.698 -16.527 -20.676 1.00 51.28 258 SER A O 1
ATOM 2047 N N . MET A 1 259 ? 37.608 -14.578 -20.937 1.00 52.50 259 MET A N 1
ATOM 2048 C CA . MET A 1 259 ? 38.554 -14.041 -21.918 1.00 52.50 259 MET A CA 1
ATOM 2049 C C . MET A 1 259 ? 39.785 -13.403 -21.252 1.00 52.50 259 MET A C 1
ATOM 2051 O O . MET A 1 259 ? 40.912 -13.655 -21.687 1.00 52.50 259 MET A O 1
ATOM 2055 N N . ASP A 1 260 ? 39.598 -12.692 -20.136 1.00 55.31 260 ASP A N 1
ATOM 2056 C CA . ASP A 1 260 ? 40.692 -12.056 -19.388 1.00 55.31 260 ASP A CA 1
ATOM 2057 C C . ASP A 1 260 ? 41.553 -13.068 -18.624 1.00 55.31 260 ASP A C 1
ATOM 2059 O O . ASP A 1 260 ? 42.782 -12.955 -18.605 1.00 55.31 260 ASP A O 1
ATOM 2063 N N . ILE A 1 261 ? 40.945 -14.123 -18.066 1.00 61.53 261 ILE A N 1
ATOM 2064 C CA . ILE A 1 261 ? 41.691 -15.207 -17.409 1.00 61.53 261 ILE A CA 1
ATOM 2065 C C . ILE A 1 261 ? 42.540 -15.967 -18.437 1.00 61.53 261 ILE A C 1
ATOM 2067 O O . ILE A 1 261 ? 43.672 -16.340 -18.135 1.00 61.53 261 ILE A O 1
ATOM 2071 N N . SER A 1 262 ? 42.045 -16.159 -19.666 1.00 67.06 262 SER A N 1
ATOM 2072 C CA . SER A 1 262 ? 42.791 -16.869 -20.709 1.00 67.06 262 SER A CA 1
ATOM 2073 C C . SER A 1 262 ? 43.966 -16.044 -21.244 1.00 67.06 262 SER A C 1
ATOM 2075 O O . SER A 1 262 ? 45.058 -16.586 -21.409 1.00 67.06 262 SER A O 1
ATOM 2077 N N . ALA A 1 263 ? 43.795 -14.737 -21.463 1.00 66.75 263 ALA A N 1
ATOM 2078 C CA . ALA A 1 263 ? 44.890 -13.862 -21.887 1.00 66.75 263 ALA A CA 1
ATOM 2079 C C . ALA A 1 263 ? 45.964 -13.718 -20.793 1.00 66.75 263 ALA A C 1
ATOM 2081 O O . ALA A 1 263 ? 47.155 -13.878 -21.071 1.00 66.75 263 ALA A O 1
ATOM 2082 N N . ALA A 1 264 ? 45.553 -13.510 -19.537 1.00 71.19 264 ALA A N 1
ATOM 2083 C CA . ALA A 1 264 ? 46.467 -13.423 -18.399 1.00 71.19 264 ALA A CA 1
ATOM 2084 C C . ALA A 1 264 ? 47.196 -14.752 -18.129 1.00 71.19 264 ALA A C 1
ATOM 2086 O O . ALA A 1 264 ? 48.391 -14.747 -17.836 1.00 71.19 264 ALA A O 1
ATOM 2087 N N . ALA A 1 265 ? 46.521 -15.897 -18.280 1.00 72.12 265 ALA A N 1
ATOM 2088 C CA . ALA A 1 265 ? 47.129 -17.216 -18.104 1.00 72.12 265 ALA A CA 1
ATOM 2089 C C . ALA A 1 265 ? 48.136 -17.562 -19.213 1.00 72.12 265 ALA A C 1
ATOM 2091 O O . ALA A 1 265 ? 49.184 -18.147 -18.929 1.00 72.12 265 ALA A O 1
ATOM 2092 N N . ILE A 1 266 ? 47.862 -17.180 -20.465 1.00 77.88 266 ILE A N 1
ATOM 2093 C CA . ILE A 1 266 ? 48.805 -17.360 -21.579 1.00 77.88 266 ILE A CA 1
ATOM 2094 C C . ILE A 1 266 ? 50.041 -16.474 -21.373 1.00 77.88 266 ILE A C 1
ATOM 2096 O O . ILE A 1 266 ? 51.166 -16.942 -21.550 1.00 77.88 266 ILE A O 1
ATOM 2100 N N . LEU A 1 267 ? 49.853 -15.232 -20.920 1.00 75.69 267 LEU A N 1
ATOM 2101 C CA . LEU A 1 267 ? 50.950 -14.304 -20.642 1.00 75.69 267 LEU A CA 1
ATOM 2102 C C . LEU A 1 267 ? 51.798 -14.760 -19.443 1.00 75.69 267 LEU A C 1
ATOM 2104 O O . LEU A 1 267 ? 53.025 -14.757 -19.511 1.00 75.69 267 LEU A O 1
ATOM 2108 N N . ALA A 1 268 ? 51.158 -15.248 -18.377 1.00 78.69 268 ALA A N 1
ATOM 2109 C CA . ALA A 1 268 ? 51.842 -15.833 -17.227 1.00 78.69 268 ALA A CA 1
ATOM 2110 C C . ALA A 1 268 ? 52.651 -17.082 -17.615 1.00 78.69 268 ALA A C 1
ATOM 2112 O O . ALA A 1 268 ? 53.770 -17.266 -17.139 1.00 78.69 268 ALA A O 1
ATOM 2113 N N . LYS A 1 269 ? 52.129 -17.914 -18.525 1.00 77.38 269 LYS A N 1
ATOM 2114 C CA . LYS A 1 269 ? 52.836 -19.093 -19.042 1.00 77.38 269 LYS A CA 1
ATOM 2115 C C . LYS A 1 269 ? 53.993 -18.736 -19.981 1.00 77.38 269 LYS A C 1
ATOM 2117 O O . LYS A 1 269 ? 54.992 -19.447 -19.984 1.00 77.38 269 LYS A O 1
ATOM 2122 N N . ALA A 1 270 ? 53.894 -17.636 -20.725 1.00 79.19 270 ALA A N 1
ATOM 2123 C CA . ALA A 1 270 ? 54.994 -17.109 -21.533 1.00 79.19 270 ALA A CA 1
ATOM 2124 C C . ALA A 1 270 ? 56.111 -16.488 -20.672 1.00 79.19 270 ALA A C 1
ATOM 2126 O O . ALA A 1 270 ? 57.286 -16.623 -21.005 1.00 79.19 270 ALA A O 1
ATOM 2127 N N . MET A 1 271 ? 55.762 -15.851 -19.547 1.00 73.44 271 MET A N 1
ATOM 2128 C CA . MET A 1 271 ? 56.742 -15.274 -18.615 1.00 73.44 271 MET A CA 1
ATOM 2129 C C . MET A 1 271 ? 57.383 -16.306 -17.678 1.00 73.44 271 MET A C 1
ATOM 2131 O O . MET A 1 271 ? 58.511 -16.110 -17.231 1.00 73.44 271 MET A O 1
ATOM 2135 N N . ALA A 1 272 ? 56.712 -17.423 -17.397 1.00 75.94 272 ALA A N 1
ATOM 2136 C CA . ALA A 1 272 ? 57.245 -18.516 -16.585 1.00 75.94 272 ALA A CA 1
ATOM 2137 C C . ALA A 1 272 ? 58.157 -19.467 -17.391 1.00 75.94 272 ALA A C 1
ATOM 2139 O O . ALA A 1 272 ? 58.023 -20.679 -17.248 1.00 75.94 272 ALA A O 1
ATOM 2140 N N . GLY A 1 273 ? 59.036 -18.916 -18.245 1.00 69.88 273 GLY A N 1
ATOM 2141 C CA . GLY A 1 273 ? 59.881 -19.627 -19.218 1.00 69.88 273 GLY A CA 1
ATOM 2142 C C . GLY A 1 273 ? 60.498 -20.951 -18.727 1.00 69.88 273 GLY A C 1
ATOM 2143 O O . GLY A 1 273 ? 60.658 -21.155 -17.522 1.00 69.88 273 GLY A O 1
ATOM 2144 N N . PRO A 1 274 ? 60.833 -21.876 -19.651 1.00 61.00 274 PRO A N 1
ATOM 2145 C CA . PRO A 1 274 ? 61.113 -23.271 -19.327 1.00 61.00 274 PRO A CA 1
ATOM 2146 C C . PRO A 1 274 ? 62.242 -23.359 -18.303 1.00 61.00 274 PRO A C 1
ATOM 2148 O O . PRO A 1 274 ? 63.375 -22.968 -18.574 1.00 61.00 274 PRO A O 1
ATOM 2151 N N . ARG A 1 275 ? 61.909 -23.855 -17.108 1.00 51.84 275 ARG A N 1
ATOM 2152 C CA . ARG A 1 275 ? 62.897 -24.175 -16.080 1.00 51.84 275 ARG A CA 1
ATOM 2153 C C . ARG A 1 275 ? 63.725 -25.358 -16.588 1.00 51.84 275 ARG A C 1
ATOM 2155 O O . ARG A 1 275 ? 63.220 -26.478 -16.603 1.00 51.84 275 ARG A O 1
ATOM 2162 N N . SER A 1 276 ? 64.935 -25.066 -17.068 1.00 48.00 276 SER A N 1
ATOM 2163 C CA . SER A 1 276 ? 66.028 -26.026 -17.271 1.00 48.00 276 SER A CA 1
ATOM 2164 C C . SER A 1 276 ? 66.565 -26.520 -15.938 1.00 48.00 276 SER A C 1
ATOM 2166 O O . SER A 1 276 ? 66.753 -25.641 -15.063 1.00 48.00 276 SER A O 1
#

Organism: NCBI:txid2483812

Solvent-accessible surface area (backbone atoms only — not comparable to full-atom values): 15036 Å² total; per-residue (Å²): 139,86,82,57,73,71,58,54,53,52,53,51,52,52,50,54,51,51,53,51,50,52,54,51,51,51,51,49,50,54,50,51,51,51,51,53,52,52,51,52,51,51,52,50,50,49,53,54,48,50,56,46,49,54,54,47,51,52,51,49,52,51,50,53,51,51,50,52,52,52,52,52,48,52,52,50,52,52,50,50,52,52,51,50,51,47,52,53,46,52,52,53,48,51,50,52,52,49,54,53,50,53,50,53,65,53,45,52,57,33,53,49,28,51,54,51,22,51,50,31,49,52,49,29,51,50,52,50,52,53,50,52,51,53,52,52,49,50,54,51,48,52,51,46,47,50,70,77,40,36,66,62,54,57,53,30,37,48,41,80,47,65,46,91,87,76,74,55,71,46,79,40,83,32,78,57,24,62,53,54,54,52,49,52,51,50,53,54,50,52,49,55,52,50,50,54,52,52,50,52,54,41,50,50,33,47,52,53,21,50,53,22,49,51,47,25,53,52,41,53,52,48,54,54,39,56,73,67,71,74,65,55,76,72,56,50,55,53,51,51,54,62,67,67,49,79,82,82,69,63,81,82,69,70,68,68,65,69,61,60,53,49,54,53,49,53,51,52,58,64,69,60,54,86,85,124